Protein AF-A0A177CYS9-F1 (afdb_monomer)

Secondary structure (DSSP, 8-state):
--HHHHHHHHHHHHHHHHHHHHHHHHHHHH-------EEE-----------------TT----TT--TT---B-TTS-B-EEEEEEE---TT--SSTTT-HHHHHHHHHHHHHHT-TTT--SS-EEEEEE-SS----S--TT-TT---SSGGGHHHHHGGGGGG-TT-SEEEEE-TTEEESS--GGGGGSGGGS-EEPP--TT--PPTTPPPPPSEE----PPP---TTS-TTS---EEES-TT-TTSS-S-HHHHHHHHHHHHHHHHHHHHHHHHH-

Organism: NCBI:txid1460663

Solvent-accessible surface area (backbone atoms only — not comparable to full-atom values): 17491 Å² total; per-residue (Å²): 133,67,75,68,58,55,55,54,54,52,52,52,51,52,52,54,51,52,52,52,52,52,49,53,52,50,58,54,61,71,57,70,69,63,70,70,48,78,46,76,62,74,88,84,83,87,77,94,71,98,66,98,72,76,88,75,69,84,73,60,85,80,55,94,73,80,56,92,74,67,67,39,53,43,88,84,73,41,77,33,46,31,42,36,32,53,50,62,79,49,101,80,60,44,94,50,61,94,69,12,61,60,58,47,29,30,50,40,34,50,40,33,41,72,64,36,88,67,23,35,57,80,76,42,32,46,33,48,37,68,37,89,51,79,65,76,62,88,77,51,92,87,33,85,82,75,65,57,99,44,79,93,39,52,70,56,59,60,61,58,55,62,75,71,49,61,81,36,48,46,73,48,80,43,64,26,43,34,44,73,67,32,53,64,68,64,54,70,70,37,78,72,55,46,71,40,75,50,81,86,60,96,80,70,77,81,56,93,92,60,77,82,81,51,65,51,48,75,87,69,80,76,81,80,75,84,57,82,80,63,58,75,85,73,77,58,43,64,46,80,53,64,84,86,52,61,88,70,58,53,96,54,59,64,59,56,51,51,52,54,45,50,54,52,56,46,47,57,49,51,58,53,50,50,71,75,73,112

Mean predicted aligned error: 14.92 Å

Sequence (278 aa):
MIVFSERRRLTVAVFAFAATTLLFLALHQTHATEAIRVRIGIGQNRFGGTSHNRPTNDIYRTGSGFSNGSAPVLATGKERFAYVTFLSGTVDASDDLDEDYYFVATRILLWQLLHNPQTRTSGIDVVTAPSSTPVDFLHVENDEWIHAAQHRWDDVMTKLRAWEMTQYSRILMLDGDTMLRLPLDGVFDDKGAKPLATKKLSNLVTLPGEAPLPQTYLLASLSEVRDSTHDFAKGLVSIHGKWWTQPYLYENEEVKRWLRRQRWEMKGWYDTWDLRHA

Structure (mmCIF, N/CA/C/O backbone):
data_AF-A0A177CYS9-F1
#
_entry.id   AF-A0A177CYS9-F1
#
loop_
_atom_site.group_PDB
_atom_site.id
_atom_site.type_symbol
_atom_site.label_atom_id
_atom_site.label_alt_id
_atom_site.label_comp_id
_atom_site.label_asym_id
_atom_site.label_entity_id
_atom_site.label_seq_id
_atom_site.pdbx_PDB_ins_code
_atom_site.Cartn_x
_atom_site.Cartn_y
_atom_site.Cartn_z
_atom_site.occupancy
_atom_site.B_iso_or_equiv
_atom_site.auth_seq_id
_atom_site.auth_comp_id
_atom_site.auth_asym_id
_atom_site.auth_atom_id
_atom_site.pdbx_PDB_model_num
ATOM 1 N N . MET A 1 1 ? -10.421 -56.842 -39.508 1.00 51.09 1 MET A N 1
ATOM 2 C CA . MET A 1 1 ? -10.577 -56.615 -38.050 1.00 51.09 1 MET A CA 1
ATOM 3 C C . MET A 1 1 ? -9.775 -55.413 -37.509 1.00 51.09 1 MET A C 1
ATOM 5 O O . MET A 1 1 ? -9.819 -55.174 -36.313 1.00 51.09 1 MET A O 1
ATOM 9 N N . ILE A 1 2 ? -9.089 -54.621 -38.352 1.00 49.25 2 ILE A N 1
ATOM 10 C CA . ILE A 1 2 ? -8.192 -53.526 -37.909 1.00 49.25 2 ILE A CA 1
ATOM 11 C C . ILE A 1 2 ? -8.893 -52.146 -37.901 1.00 49.25 2 ILE A C 1
ATOM 13 O O . ILE A 1 2 ? -8.638 -51.325 -37.027 1.00 49.25 2 ILE A O 1
ATOM 17 N N . VAL A 1 3 ? -9.891 -51.929 -38.766 1.00 49.78 3 VAL A N 1
ATOM 18 C CA . VAL A 1 3 ? -10.591 -50.632 -38.928 1.00 49.78 3 VAL A CA 1
ATOM 19 C C . VAL A 1 3 ? -11.482 -50.247 -37.729 1.00 49.78 3 VAL A C 1
ATOM 21 O O . VAL A 1 3 ? -11.745 -49.072 -37.485 1.00 49.78 3 VAL A O 1
ATOM 24 N N . PHE A 1 4 ? -11.932 -51.221 -36.929 1.00 43.97 4 PHE A N 1
ATOM 25 C CA . PHE A 1 4 ? -12.798 -50.963 -35.766 1.00 43.97 4 PHE A CA 1
ATOM 26 C C . PHE A 1 4 ? -12.042 -50.415 -34.541 1.00 43.97 4 PHE A C 1
ATOM 28 O O . PHE A 1 4 ? -12.644 -49.744 -33.703 1.00 43.97 4 PHE A O 1
ATOM 35 N N . SER A 1 5 ? -10.735 -50.682 -34.438 1.00 48.28 5 SER A N 1
ATOM 36 C CA . SER A 1 5 ? -9.896 -50.254 -33.308 1.00 48.28 5 SER A CA 1
ATOM 37 C C . SER A 1 5 ? -9.574 -48.756 -33.369 1.00 48.28 5 SER A C 1
ATOM 39 O O . SER A 1 5 ? -9.649 -48.058 -32.356 1.00 48.28 5 SER A O 1
ATOM 41 N N . GLU A 1 6 ? -9.309 -48.227 -34.567 1.00 54.44 6 GLU A N 1
ATOM 42 C CA . GLU A 1 6 ? -8.950 -46.815 -34.749 1.00 54.44 6 GLU A CA 1
ATOM 43 C C . GLU A 1 6 ? -10.114 -45.862 -34.477 1.00 54.44 6 GLU A C 1
ATOM 45 O O . GLU A 1 6 ? -9.925 -44.833 -33.831 1.00 54.44 6 GLU A O 1
ATOM 50 N N . ARG A 1 7 ? -11.343 -46.234 -34.865 1.00 56.22 7 ARG A N 1
ATOM 51 C CA . ARG A 1 7 ? -12.528 -45.406 -34.592 1.00 56.22 7 ARG A CA 1
ATOM 52 C C . ARG A 1 7 ? -12.768 -45.224 -33.095 1.00 56.22 7 ARG A C 1
ATOM 54 O O . ARG A 1 7 ? -13.062 -44.117 -32.666 1.00 56.22 7 ARG A O 1
ATOM 61 N N . ARG A 1 8 ? -12.566 -46.272 -32.286 1.00 60.19 8 ARG A N 1
ATOM 62 C CA . ARG A 1 8 ? -12.715 -46.185 -30.821 1.00 60.19 8 ARG A CA 1
ATOM 63 C C . ARG A 1 8 ? -11.654 -45.285 -30.187 1.00 60.19 8 ARG A C 1
ATOM 65 O O . ARG A 1 8 ? -11.979 -44.529 -29.279 1.00 60.19 8 ARG A O 1
ATOM 72 N N . ARG A 1 9 ? -10.414 -45.319 -30.685 1.00 59.44 9 ARG A N 1
ATOM 73 C CA . ARG A 1 9 ? -9.332 -44.443 -30.204 1.00 59.44 9 ARG A CA 1
ATOM 74 C C . ARG A 1 9 ? -9.588 -42.977 -30.548 1.00 59.44 9 ARG A C 1
ATOM 76 O O . ARG A 1 9 ? -9.392 -42.120 -29.692 1.00 59.44 9 ARG A O 1
ATOM 83 N N . LEU A 1 10 ? -10.098 -42.703 -31.750 1.00 64.75 10 LEU A N 1
ATOM 84 C CA . LEU A 1 10 ? -10.456 -41.349 -32.169 1.00 64.75 10 LEU A CA 1
ATOM 85 C C . LEU A 1 10 ? -11.616 -40.787 -31.332 1.00 64.75 10 LEU A C 1
ATOM 87 O O . LEU A 1 10 ? -11.547 -39.657 -30.862 1.00 64.75 10 LEU A O 1
ATOM 91 N N . THR A 1 11 ? -12.655 -41.592 -31.082 1.00 69.38 11 THR A N 1
ATOM 92 C CA . THR A 1 11 ? -13.792 -41.182 -30.246 1.00 69.38 11 THR A CA 1
ATOM 93 C C . THR A 1 11 ? -13.350 -40.878 -28.814 1.00 69.38 11 THR A C 1
ATOM 95 O O . THR A 1 11 ? -13.701 -39.828 -28.285 1.00 69.38 11 THR A O 1
ATOM 98 N N . VAL A 1 12 ? -12.522 -41.732 -28.203 1.00 73.44 12 VAL A N 1
ATOM 99 C CA . VAL A 1 12 ? -12.000 -41.495 -26.845 1.00 73.44 12 VAL A CA 1
ATOM 100 C C . VAL A 1 12 ? -11.147 -40.223 -26.780 1.00 73.44 12 VAL A C 1
ATOM 102 O O . VAL A 1 12 ? -11.288 -39.455 -25.832 1.00 73.44 12 VAL A O 1
ATOM 105 N N . ALA A 1 13 ? -10.323 -39.948 -27.796 1.00 67.19 13 ALA A N 1
ATOM 106 C CA . ALA A 1 13 ? -9.508 -38.733 -27.849 1.00 67.19 13 ALA A CA 1
ATOM 107 C C . ALA A 1 13 ? -10.358 -37.452 -27.948 1.00 67.19 13 ALA A C 1
ATOM 109 O O . ALA A 1 13 ? -10.092 -36.482 -27.240 1.00 67.19 13 ALA A O 1
ATOM 110 N N . VAL A 1 14 ? -11.417 -37.460 -28.766 1.00 75.69 14 VAL A N 1
ATOM 111 C CA . VAL A 1 14 ? -12.337 -36.316 -28.901 1.00 75.69 14 VAL A CA 1
ATOM 112 C C . VAL A 1 14 ? -13.103 -36.065 -27.601 1.00 75.69 14 VAL A C 1
ATOM 114 O O . VAL A 1 14 ? -13.208 -34.919 -27.165 1.00 75.69 14 VAL A O 1
ATOM 117 N N . PHE A 1 15 ? -13.581 -37.120 -26.933 1.00 77.31 15 PHE A N 1
ATOM 118 C CA . PHE A 1 15 ? -14.249 -36.980 -25.637 1.00 77.31 15 PHE A CA 1
ATOM 119 C C . PHE A 1 15 ? -13.301 -36.483 -24.540 1.00 77.31 15 PHE A C 1
ATOM 121 O O . PHE A 1 15 ? -13.690 -35.621 -23.756 1.00 77.31 15 PHE A O 1
ATOM 128 N N . ALA A 1 16 ? -12.054 -36.962 -24.506 1.00 74.00 16 ALA A N 1
ATOM 129 C CA . ALA A 1 16 ? -11.057 -36.497 -23.544 1.00 74.00 16 ALA A CA 1
ATOM 130 C C . ALA A 1 16 ? -10.721 -35.008 -23.739 1.00 74.00 16 ALA A C 1
ATOM 132 O O . ALA A 1 16 ? -10.627 -34.270 -22.756 1.00 74.00 16 ALA A O 1
ATOM 133 N N . PHE A 1 17 ? -10.605 -34.555 -24.992 1.00 73.75 17 PHE A N 1
ATOM 134 C CA . PHE A 1 17 ? -10.356 -33.151 -25.328 1.00 73.75 17 PHE A CA 1
ATOM 135 C C . PHE A 1 17 ? -11.556 -32.252 -24.993 1.00 73.75 17 PHE A C 1
ATOM 137 O O . PHE A 1 17 ? -11.396 -31.186 -24.401 1.00 73.75 17 PHE A O 1
ATOM 144 N N . ALA A 1 18 ? -12.779 -32.697 -25.292 1.00 77.25 18 ALA A N 1
ATOM 145 C CA . ALA A 1 18 ? -13.988 -31.952 -24.946 1.00 77.25 18 ALA A CA 1
ATOM 146 C C . ALA A 1 18 ? -14.172 -31.844 -23.421 1.00 77.25 18 ALA A C 1
ATOM 148 O O . ALA A 1 18 ? -14.479 -30.767 -22.914 1.00 77.25 18 ALA A O 1
ATOM 149 N N . ALA A 1 19 ? -13.918 -32.928 -22.680 1.00 74.62 19 ALA A N 1
ATOM 150 C CA . ALA A 1 19 ? -14.023 -32.950 -21.223 1.00 74.62 19 ALA A CA 1
ATOM 151 C C . ALA A 1 19 ? -12.979 -32.051 -20.543 1.00 74.62 19 ALA A C 1
ATOM 153 O O . ALA A 1 19 ? -13.316 -31.326 -19.611 1.00 74.62 19 ALA A O 1
ATOM 154 N N . THR A 1 20 ? -11.731 -32.043 -21.025 1.00 70.06 20 THR A N 1
ATOM 155 C CA . THR A 1 20 ? -10.693 -31.131 -20.508 1.00 70.06 20 THR A CA 1
ATOM 156 C C . THR A 1 20 ? -11.010 -29.676 -20.828 1.00 70.06 20 THR A C 1
ATOM 158 O O . THR A 1 20 ? -10.893 -28.830 -19.946 1.00 70.06 20 THR A O 1
ATOM 161 N N . THR A 1 21 ? -11.491 -29.378 -22.036 1.00 69.69 21 THR A N 1
ATOM 162 C CA . THR A 1 21 ? -11.895 -28.012 -22.413 1.00 69.69 21 THR A CA 1
ATOM 163 C C . THR A 1 21 ? -13.065 -27.511 -21.560 1.00 69.69 21 THR A C 1
ATOM 165 O O . THR A 1 21 ? -13.030 -26.390 -21.055 1.00 69.69 21 THR A O 1
ATOM 168 N N . LEU A 1 22 ? -14.075 -28.356 -21.326 1.00 66.12 22 LEU A N 1
ATOM 169 C CA . LEU A 1 22 ? -15.214 -28.033 -20.460 1.00 66.12 22 LEU A CA 1
ATOM 170 C C . LEU A 1 22 ? -14.801 -27.873 -18.993 1.00 66.12 22 LEU A C 1
ATOM 172 O O . LEU A 1 22 ? -15.311 -26.980 -18.323 1.00 66.12 22 LEU A O 1
ATOM 176 N N . LEU A 1 23 ? -13.851 -28.675 -18.501 1.00 65.31 23 LEU A N 1
ATOM 177 C CA . LEU A 1 23 ? -13.299 -28.524 -17.154 1.00 65.31 23 LEU A CA 1
ATOM 178 C C . LEU A 1 23 ? -12.517 -27.209 -17.010 1.00 65.31 23 LEU A C 1
ATOM 180 O O . LEU A 1 23 ? -12.675 -26.517 -16.009 1.00 65.31 23 LEU A O 1
ATOM 184 N N . PHE A 1 24 ? -11.729 -26.821 -18.018 1.00 54.94 24 PHE A N 1
ATOM 185 C CA . PHE A 1 24 ? -11.028 -25.531 -18.040 1.00 54.94 24 PHE A CA 1
ATOM 186 C C . PHE A 1 24 ? -11.994 -24.339 -18.079 1.00 54.94 24 PHE A C 1
ATOM 188 O O . PHE A 1 24 ? -11.769 -23.360 -17.368 1.00 54.94 24 PHE A O 1
ATOM 195 N N . LEU A 1 25 ? -13.079 -24.432 -18.854 1.00 47.91 25 LEU A N 1
ATOM 196 C CA . LEU A 1 25 ? -14.136 -23.415 -18.907 1.00 47.91 25 LEU A CA 1
ATOM 197 C C . LEU A 1 25 ? -14.924 -23.331 -17.593 1.00 47.91 25 LEU A C 1
ATOM 199 O O . LEU A 1 25 ? -15.201 -22.229 -17.126 1.00 47.91 25 LEU A O 1
ATOM 203 N N . ALA A 1 26 ? -15.228 -24.469 -16.963 1.00 48.94 26 ALA A N 1
ATOM 204 C CA . ALA A 1 26 ? -15.896 -24.517 -15.665 1.00 48.94 26 ALA A CA 1
ATOM 205 C C . ALA A 1 26 ? -15.011 -23.939 -14.548 1.00 48.94 26 ALA A C 1
ATOM 207 O O . ALA A 1 26 ? -15.490 -23.146 -13.743 1.00 48.94 26 ALA A O 1
ATOM 208 N N . LEU A 1 27 ? -13.709 -24.255 -14.545 1.00 47.03 27 LEU A N 1
ATOM 209 C CA . LEU A 1 27 ? -12.738 -23.670 -13.613 1.00 47.03 27 LEU A CA 1
ATOM 210 C C . LEU A 1 27 ? -12.542 -22.162 -13.854 1.00 47.03 27 LEU A C 1
ATOM 212 O O . LEU A 1 27 ? -12.409 -21.405 -12.894 1.00 47.03 27 LEU A O 1
ATOM 216 N N . HIS A 1 28 ? -12.592 -21.700 -15.110 1.00 45.88 28 HIS A N 1
ATOM 217 C CA . HIS A 1 28 ? -12.604 -20.265 -15.424 1.00 45.88 28 HIS A CA 1
ATOM 218 C C . HIS A 1 28 ? -13.893 -19.573 -14.955 1.00 45.88 28 HIS A C 1
ATOM 220 O O . HIS A 1 28 ? -13.821 -18.457 -14.450 1.00 45.88 28 HIS A O 1
ATOM 226 N N . GLN A 1 29 ? -15.059 -20.220 -15.060 1.00 40.06 29 GLN A N 1
ATOM 227 C CA . GLN A 1 29 ? -16.332 -19.656 -14.591 1.00 40.06 29 GLN A CA 1
ATOM 228 C C . GLN A 1 29 ? -16.466 -19.628 -13.061 1.00 40.06 29 GLN A C 1
ATOM 230 O O . GLN A 1 29 ? -17.163 -18.762 -12.538 1.00 40.06 29 GLN A O 1
ATOM 235 N N . THR A 1 30 ? -15.787 -20.51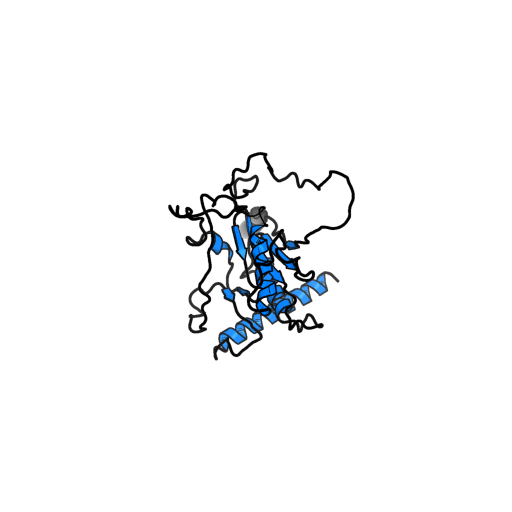5 -12.323 1.00 34.44 30 THR A N 1
ATOM 236 C CA . THR A 1 30 ? -15.792 -20.483 -10.847 1.00 34.44 30 THR A CA 1
ATOM 237 C C . THR A 1 30 ? -14.953 -19.354 -10.248 1.00 34.44 30 THR A C 1
ATOM 239 O O . THR A 1 30 ? -15.133 -19.020 -9.079 1.00 34.44 30 THR A O 1
ATOM 242 N N . HIS A 1 31 ? -14.108 -18.697 -11.044 1.00 35.91 31 HIS A N 1
ATOM 243 C CA . HIS A 1 31 ? -13.532 -17.402 -10.692 1.00 35.91 31 HIS A CA 1
ATOM 244 C C . HIS A 1 31 ? -14.426 -16.288 -11.237 1.00 35.91 31 HIS A C 1
ATOM 246 O O . HIS A 1 31 ? -14.029 -15.514 -12.105 1.00 35.91 31 HIS A O 1
ATOM 252 N N . ALA A 1 32 ? -15.647 -16.191 -10.706 1.00 31.94 32 ALA A N 1
ATOM 253 C CA . ALA A 1 32 ? -16.369 -14.928 -10.709 1.00 31.94 32 ALA A CA 1
ATOM 254 C C . ALA A 1 32 ? -15.516 -13.939 -9.904 1.00 31.94 32 ALA A C 1
ATOM 256 O O . ALA A 1 32 ? -15.574 -13.885 -8.678 1.00 31.94 32 ALA A O 1
ATOM 257 N N . THR A 1 33 ? -14.629 -13.246 -10.609 1.00 33.50 33 THR A N 1
ATOM 258 C CA . THR A 1 33 ? -13.777 -12.186 -10.093 1.00 33.50 33 THR A CA 1
ATOM 259 C C . THR A 1 33 ? -14.665 -11.174 -9.387 1.00 33.50 33 THR A C 1
ATOM 261 O O . THR A 1 33 ? -15.439 -10.472 -10.042 1.00 33.50 33 THR A O 1
ATOM 264 N N . GLU A 1 34 ? -14.556 -11.074 -8.061 1.00 35.59 34 GLU A N 1
ATOM 265 C CA . GLU A 1 34 ? -14.868 -9.813 -7.401 1.00 35.59 34 GLU A CA 1
ATOM 266 C C . GLU A 1 34 ? -13.946 -8.781 -8.056 1.00 35.59 34 GLU A C 1
ATOM 268 O O . GLU A 1 34 ? -12.726 -8.833 -7.911 1.00 35.59 34 GLU A O 1
ATOM 273 N N . ALA A 1 35 ? -14.524 -7.957 -8.932 1.00 31.91 35 ALA A N 1
ATOM 274 C CA . ALA A 1 35 ? -13.767 -7.026 -9.749 1.00 31.91 35 ALA A CA 1
ATOM 275 C C . ALA A 1 35 ? -12.943 -6.116 -8.833 1.00 31.91 35 ALA A C 1
ATOM 277 O O . ALA A 1 35 ? -13.508 -5.458 -7.959 1.00 31.91 35 ALA A O 1
ATOM 278 N N . ILE A 1 36 ? -11.626 -6.073 -9.053 1.00 38.09 36 ILE A N 1
ATOM 279 C CA . ILE A 1 36 ? -10.734 -5.119 -8.394 1.00 38.09 36 ILE A CA 1
ATOM 280 C C . ILE A 1 36 ? -11.236 -3.722 -8.762 1.00 38.09 36 ILE A C 1
ATOM 282 O O . ILE A 1 36 ? -11.237 -3.344 -9.937 1.00 38.09 36 ILE A O 1
ATOM 286 N N . ARG A 1 37 ? -11.722 -2.961 -7.777 1.00 49.44 37 ARG A N 1
ATOM 287 C CA . ARG A 1 37 ? -12.213 -1.603 -8.016 1.00 49.44 37 ARG A CA 1
ATOM 288 C C . ARG A 1 37 ? -11.078 -0.625 -7.774 1.00 49.44 37 ARG A C 1
ATOM 290 O O . ARG A 1 37 ? -10.728 -0.353 -6.630 1.00 49.44 37 ARG A O 1
ATOM 297 N N . VAL A 1 38 ? -10.560 -0.044 -8.851 1.00 41.41 38 VAL A N 1
ATOM 298 C CA . VAL A 1 38 ? -9.757 1.177 -8.749 1.00 41.41 38 VAL A CA 1
ATOM 299 C C . VAL A 1 38 ? -10.712 2.319 -8.421 1.00 41.41 38 VAL A C 1
ATOM 301 O O . VAL A 1 38 ? -11.632 2.611 -9.187 1.00 41.41 38 VAL A O 1
ATOM 304 N N . ARG A 1 39 ? -10.537 2.943 -7.255 1.00 49.78 39 ARG A N 1
ATOM 305 C CA . ARG A 1 39 ? -11.282 4.152 -6.882 1.00 49.78 39 ARG A CA 1
ATOM 306 C C . ARG A 1 39 ? -10.314 5.320 -6.803 1.00 49.78 39 ARG A C 1
ATOM 308 O O . ARG A 1 39 ? -9.382 5.293 -6.007 1.00 49.78 39 ARG A O 1
ATOM 315 N N . ILE A 1 40 ? -10.573 6.349 -7.602 1.00 42.19 40 ILE A N 1
ATOM 316 C CA . ILE A 1 40 ? -9.918 7.651 -7.474 1.00 42.19 40 ILE A CA 1
ATOM 317 C C . ILE A 1 40 ? -10.729 8.440 -6.444 1.00 42.19 40 ILE A C 1
ATOM 319 O O . ILE A 1 40 ? -11.909 8.723 -6.661 1.00 42.19 40 ILE A O 1
ATOM 323 N N . GLY A 1 41 ? -10.132 8.731 -5.290 1.00 36.88 41 GLY A N 1
ATOM 324 C CA . GLY A 1 41 ? -10.761 9.568 -4.272 1.00 36.88 41 GLY A CA 1
ATOM 325 C C . GLY A 1 41 ? -10.616 11.039 -4.644 1.00 36.88 41 GLY A C 1
ATOM 326 O O . GLY A 1 41 ? -9.547 11.601 -4.452 1.00 36.88 41 GLY A O 1
ATOM 327 N N . ILE A 1 42 ? -11.673 11.665 -5.167 1.00 33.31 42 ILE A N 1
ATOM 328 C CA . ILE A 1 42 ? -11.756 13.127 -5.296 1.00 33.31 42 ILE A CA 1
ATOM 329 C C . ILE A 1 42 ? -12.645 13.618 -4.154 1.00 33.31 42 ILE A C 1
ATOM 331 O O . ILE A 1 42 ? -13.841 13.318 -4.125 1.00 33.31 42 ILE A O 1
ATOM 335 N N . GLY A 1 43 ? -12.072 14.350 -3.200 1.00 29.48 43 GLY A N 1
ATOM 336 C CA . GLY A 1 43 ? -12.846 15.090 -2.208 1.00 29.48 43 GLY A CA 1
ATOM 337 C C . GLY A 1 43 ? -13.651 16.180 -2.912 1.00 29.48 43 GLY A C 1
ATOM 338 O O . GLY A 1 43 ? -13.116 17.226 -3.257 1.00 29.48 43 GLY A O 1
ATOM 339 N N . GLN A 1 44 ? -14.934 15.937 -3.181 1.00 28.58 44 GLN A N 1
ATOM 340 C CA . GLN A 1 44 ? -15.827 16.991 -3.651 1.00 28.58 44 GLN A CA 1
ATOM 341 C C . GLN A 1 44 ? -16.269 17.847 -2.468 1.00 28.58 44 GLN A C 1
ATOM 343 O O . GLN A 1 44 ? -16.983 17.357 -1.597 1.00 28.58 44 GLN A O 1
ATOM 348 N N . ASN A 1 45 ? -15.925 19.134 -2.496 1.00 28.78 45 ASN A N 1
ATOM 349 C CA . ASN A 1 45 ? -16.789 20.195 -1.990 1.00 28.78 45 ASN A CA 1
ATOM 350 C C . ASN A 1 45 ? -16.423 21.532 -2.635 1.00 28.78 45 ASN A C 1
ATOM 352 O O . ASN A 1 45 ? -15.365 22.082 -2.359 1.00 28.78 45 ASN A O 1
ATOM 356 N N . ARG A 1 46 ? -17.336 22.048 -3.468 1.00 30.64 46 ARG A N 1
ATOM 357 C CA . ARG A 1 46 ? -17.772 23.456 -3.539 1.00 30.64 46 ARG A CA 1
ATOM 358 C C . ARG A 1 46 ? -18.653 23.637 -4.772 1.00 30.64 46 ARG A C 1
ATOM 360 O O . ARG A 1 46 ? -18.141 23.917 -5.839 1.00 30.64 46 ARG A O 1
ATOM 367 N N . PHE A 1 47 ? -19.966 23.508 -4.599 1.00 26.98 47 PHE A N 1
ATOM 368 C CA . PHE A 1 47 ? -20.949 24.418 -5.194 1.00 26.98 47 PHE A CA 1
ATOM 369 C C . PHE A 1 47 ? -22.193 24.399 -4.307 1.00 26.98 47 PHE A C 1
ATOM 371 O O . PHE A 1 47 ? -22.763 23.345 -4.031 1.00 26.98 47 PHE A O 1
ATOM 378 N N . GLY A 1 48 ? -22.559 25.577 -3.798 1.00 32.28 48 GLY A N 1
ATOM 379 C CA . GLY A 1 48 ? -23.777 25.780 -3.030 1.00 32.28 48 GLY A CA 1
ATOM 380 C C . GLY A 1 48 ? -25.003 25.450 -3.875 1.00 32.28 48 GLY A C 1
ATOM 381 O O . GLY A 1 48 ? -25.140 25.922 -4.999 1.00 32.28 48 GLY A O 1
ATOM 382 N N . GLY A 1 49 ? -25.887 24.634 -3.315 1.00 24.80 49 GLY A N 1
ATOM 383 C CA . GLY A 1 49 ? -27.155 24.266 -3.922 1.00 24.80 49 GLY A CA 1
ATOM 384 C C . GLY A 1 49 ? -27.947 23.399 -2.959 1.00 24.80 49 GLY A C 1
ATOM 385 O O . GLY A 1 49 ? -27.653 22.222 -2.775 1.00 24.80 49 GLY A O 1
ATOM 386 N N . THR A 1 50 ? -28.940 23.991 -2.306 1.00 35.59 50 THR A N 1
ATOM 387 C CA . THR A 1 50 ? -29.957 23.283 -1.527 1.00 35.59 50 THR A CA 1
ATOM 388 C C . THR A 1 50 ? -30.689 22.275 -2.411 1.00 35.59 50 THR A C 1
ATOM 390 O O . THR A 1 50 ? -31.542 22.659 -3.203 1.00 35.59 50 THR A O 1
ATOM 393 N N . SER A 1 51 ? -30.363 20.991 -2.278 1.00 28.88 51 SER A N 1
ATOM 394 C CA . SER A 1 51 ? -31.219 19.872 -2.680 1.00 28.88 51 SER A CA 1
ATOM 395 C C . SER A 1 51 ? -30.645 18.574 -2.118 1.00 28.88 51 SER A C 1
ATOM 397 O O . SER A 1 51 ? -29.577 18.118 -2.522 1.00 28.88 51 SER A O 1
ATOM 399 N N . HIS A 1 52 ? -31.367 17.971 -1.176 1.00 35.53 52 HIS A N 1
ATOM 400 C CA . HIS A 1 52 ? -31.191 16.578 -0.786 1.00 35.53 52 HIS A CA 1
ATOM 401 C C . HIS A 1 52 ? -31.290 15.680 -2.022 1.00 35.53 52 HIS A C 1
ATOM 403 O O . HIS A 1 52 ? -32.374 15.528 -2.565 1.00 35.53 52 HIS A O 1
ATOM 409 N N . ASN A 1 53 ? -30.161 15.131 -2.471 1.00 31.50 53 ASN A N 1
ATOM 410 C CA . ASN A 1 53 ? -30.053 13.843 -3.162 1.00 31.50 53 ASN A CA 1
ATOM 411 C C . ASN A 1 53 ? -28.567 13.520 -3.355 1.00 31.50 53 ASN A C 1
ATOM 413 O O . ASN A 1 53 ? -27.970 13.760 -4.402 1.00 31.50 53 ASN A O 1
ATOM 417 N N . ARG A 1 54 ? -27.950 12.985 -2.296 1.00 31.41 54 ARG A N 1
ATOM 418 C CA . ARG A 1 54 ? -26.671 12.277 -2.404 1.00 31.41 54 ARG A CA 1
ATOM 419 C C . ARG A 1 54 ? -26.965 10.984 -3.178 1.00 31.41 54 ARG A C 1
ATOM 421 O O . ARG A 1 54 ? -27.927 10.319 -2.800 1.00 31.41 54 ARG A O 1
ATOM 428 N N . PRO A 1 55 ? -26.206 10.613 -4.225 1.00 29.22 55 PRO A N 1
ATOM 429 C CA . PRO A 1 55 ? -26.445 9.358 -4.921 1.00 29.22 55 PRO A CA 1
ATOM 430 C C . PRO A 1 55 ? -26.246 8.217 -3.924 1.00 29.22 55 PRO A C 1
ATOM 432 O O . PRO A 1 55 ? -25.129 7.949 -3.468 1.00 29.22 55 PRO A O 1
ATOM 435 N N . THR A 1 56 ? -27.353 7.601 -3.523 1.00 33.56 56 THR A N 1
ATOM 436 C CA . THR A 1 56 ? -27.373 6.445 -2.644 1.00 33.56 56 THR A CA 1
ATOM 437 C C . THR A 1 56 ? -26.834 5.272 -3.445 1.00 33.56 56 THR A C 1
ATOM 439 O O . THR A 1 56 ? -27.485 4.703 -4.314 1.00 33.56 56 THR A O 1
ATOM 442 N N . ASN A 1 57 ? -25.584 4.902 -3.185 1.00 36.91 57 ASN A N 1
ATOM 443 C CA . ASN A 1 57 ? -25.151 3.548 -3.487 1.00 36.91 57 ASN A CA 1
ATOM 444 C C . ASN A 1 57 ? -25.889 2.631 -2.498 1.00 36.91 57 ASN A C 1
ATOM 446 O O . ASN A 1 57 ? -25.356 2.320 -1.436 1.00 36.91 57 ASN A O 1
ATOM 450 N N . ASP A 1 58 ? -27.113 2.223 -2.838 1.00 34.88 58 ASP A N 1
ATOM 451 C CA . ASP A 1 58 ? -28.028 1.373 -2.049 1.00 34.88 58 ASP A CA 1
ATOM 452 C C . ASP A 1 58 ? -27.517 -0.071 -1.806 1.00 34.88 58 ASP A C 1
ATOM 454 O O . ASP A 1 58 ? -28.281 -1.000 -1.566 1.00 34.88 58 ASP A O 1
ATOM 458 N N . ILE A 1 59 ? -26.198 -0.282 -1.832 1.00 39.47 59 ILE A N 1
ATOM 459 C CA . ILE A 1 59 ? -25.530 -1.534 -1.441 1.00 39.47 59 ILE A CA 1
ATOM 460 C C . ILE A 1 59 ? -25.101 -1.481 0.039 1.00 39.47 59 ILE A C 1
ATOM 462 O O . ILE A 1 59 ? -24.763 -2.503 0.638 1.00 39.47 59 ILE A O 1
ATOM 466 N N . TYR A 1 60 ? -25.122 -0.301 0.666 1.00 40.97 60 TYR A N 1
ATOM 467 C CA . TYR A 1 60 ? -24.705 -0.135 2.052 1.00 40.97 60 TYR A CA 1
ATOM 468 C C . TYR A 1 60 ? -25.901 -0.182 2.990 1.00 40.97 60 TYR A C 1
ATOM 470 O O . TYR A 1 60 ? -26.786 0.669 2.954 1.00 40.97 60 TYR A O 1
ATOM 478 N N . ARG A 1 61 ? -25.865 -1.122 3.933 1.00 34.38 61 ARG A N 1
ATOM 479 C CA . ARG A 1 61 ? -26.622 -0.987 5.172 1.00 34.38 61 ARG A CA 1
ATOM 480 C C . ARG A 1 61 ? -25.939 0.105 6.000 1.00 34.38 61 ARG A C 1
ATOM 482 O O . ARG A 1 61 ? -25.263 -0.190 6.977 1.00 34.38 61 ARG A O 1
ATOM 489 N N . THR A 1 62 ? -26.122 1.375 5.638 1.00 39.06 62 THR A N 1
ATOM 490 C CA . THR A 1 62 ? -26.002 2.483 6.597 1.00 39.06 62 THR A CA 1
ATOM 491 C C . THR A 1 62 ? -27.213 2.407 7.522 1.00 39.06 62 THR A C 1
ATOM 493 O O . THR A 1 62 ? -28.085 3.271 7.525 1.00 39.06 62 THR A O 1
ATOM 496 N N . GLY A 1 63 ? -27.340 1.289 8.238 1.00 30.61 63 GLY A N 1
ATOM 497 C CA . GLY A 1 63 ? -28.330 1.160 9.282 1.00 30.61 63 GLY A CA 1
ATOM 498 C C . GLY A 1 63 ? -27.973 2.174 10.354 1.00 30.61 63 GLY A C 1
ATOM 499 O O . GLY A 1 63 ? -26.849 2.179 10.854 1.00 30.61 63 GLY A O 1
ATOM 500 N N . SER A 1 64 ? -28.930 3.028 10.693 1.00 31.16 64 SER A N 1
ATOM 501 C CA . SER A 1 64 ? -29.025 3.647 12.009 1.00 31.16 64 SER A CA 1
ATOM 502 C C . SER A 1 64 ? -28.696 2.586 13.072 1.00 31.16 64 SER A C 1
ATOM 504 O O . SER A 1 64 ? -29.522 1.711 13.335 1.00 31.16 64 SER A O 1
ATOM 506 N N . GLY A 1 65 ? -27.468 2.578 13.596 1.00 30.14 65 GLY A N 1
ATOM 507 C CA . GLY A 1 65 ? -27.027 1.499 14.487 1.00 30.14 65 GLY A CA 1
ATOM 508 C C . GLY A 1 65 ? -25.532 1.184 14.550 1.00 30.14 65 GLY A C 1
ATOM 509 O O . GLY A 1 65 ? -25.174 0.264 15.279 1.00 30.14 65 GLY A O 1
ATOM 510 N N . PHE A 1 66 ? -24.641 1.904 13.861 1.00 38.31 66 PHE A N 1
ATOM 511 C CA . PHE A 1 66 ? -23.209 1.770 14.152 1.00 38.31 66 PHE A CA 1
ATOM 512 C C . PHE A 1 66 ? -22.899 2.412 15.511 1.00 38.31 66 PHE A C 1
ATOM 514 O O . PHE A 1 66 ? -22.734 3.623 15.626 1.00 38.31 66 PHE A O 1
ATOM 521 N N . SER A 1 67 ? -22.846 1.592 16.561 1.00 37.28 67 SER A N 1
ATOM 522 C CA . SER A 1 67 ? -22.196 1.956 17.819 1.00 37.28 67 SER A CA 1
ATOM 523 C C . SER A 1 67 ? -20.694 2.113 17.577 1.00 37.28 67 SER A C 1
ATOM 525 O O . SER A 1 67 ? -20.108 1.277 16.881 1.00 37.28 67 SER A O 1
ATOM 527 N N . ASN A 1 68 ? -20.069 3.135 18.173 1.00 36.59 68 ASN A N 1
ATOM 528 C CA . ASN A 1 68 ? -18.612 3.316 18.191 1.00 36.59 68 ASN A CA 1
ATOM 529 C C . ASN A 1 68 ? -17.894 1.969 18.408 1.00 36.59 68 ASN A C 1
ATOM 531 O O . ASN A 1 68 ? -18.001 1.381 19.483 1.00 36.59 68 ASN A O 1
ATOM 535 N N . GLY A 1 69 ? -17.183 1.479 17.384 1.00 42.00 69 GLY A N 1
ATOM 536 C CA . GLY A 1 69 ? -16.354 0.268 17.465 1.00 42.00 69 GLY A CA 1
ATOM 537 C C . GLY A 1 69 ? -16.726 -0.908 16.551 1.00 42.00 69 GLY A C 1
ATOM 538 O O . GLY A 1 69 ? -16.000 -1.895 16.556 1.00 42.00 69 GLY A O 1
ATOM 539 N N . SER A 1 70 ? -17.799 -0.843 15.754 1.00 47.62 70 SER A N 1
ATOM 540 C CA . SER A 1 70 ? -18.083 -1.888 14.748 1.00 47.62 70 SER A CA 1
ATOM 541 C C . SER A 1 70 ? -17.444 -1.537 13.402 1.00 47.62 70 SER A C 1
ATOM 543 O O . SER A 1 70 ? -17.819 -0.536 12.795 1.00 47.62 70 SER A O 1
ATOM 545 N N . ALA A 1 71 ? -16.483 -2.342 12.937 1.00 55.38 71 ALA A N 1
ATOM 546 C CA . ALA A 1 71 ? -15.872 -2.162 11.619 1.00 55.38 71 ALA A CA 1
ATOM 547 C C . ALA A 1 71 ? -16.936 -2.284 10.508 1.00 55.38 71 ALA A C 1
ATOM 549 O O . ALA A 1 71 ? -17.846 -3.107 10.636 1.00 55.38 71 ALA A O 1
ATOM 550 N N . PRO A 1 72 ? -16.852 -1.503 9.417 1.00 57.81 72 PRO A N 1
ATOM 551 C CA . PRO A 1 72 ? -17.738 -1.667 8.269 1.00 57.81 72 PRO A CA 1
ATOM 552 C C . PRO A 1 72 ? -17.551 -3.076 7.705 1.00 57.81 72 PRO A C 1
ATOM 554 O O . PRO A 1 72 ? -16.430 -3.516 7.469 1.00 57.81 72 PRO A O 1
ATOM 557 N N . VAL A 1 73 ? -18.644 -3.795 7.491 1.00 57.81 73 VAL A N 1
ATOM 558 C CA . VAL A 1 73 ? -18.636 -5.139 6.911 1.00 57.81 73 VAL A CA 1
ATOM 559 C C . VAL A 1 73 ? -19.440 -5.078 5.616 1.00 57.81 73 VAL A C 1
ATOM 561 O O . VAL A 1 73 ? -20.449 -4.372 5.542 1.00 57.81 73 VAL A O 1
ATOM 564 N N . LEU A 1 74 ? -18.996 -5.783 4.575 1.00 57.47 74 LEU A N 1
ATOM 565 C CA . LEU A 1 74 ? -19.784 -5.969 3.359 1.00 57.47 74 LEU A CA 1
ATOM 566 C C . LEU A 1 74 ? -21.159 -6.551 3.716 1.00 57.47 74 LEU A C 1
ATOM 568 O O . LEU A 1 74 ? -21.315 -7.238 4.725 1.00 57.47 74 LEU A O 1
ATOM 572 N N . ALA A 1 75 ? -22.154 -6.357 2.847 1.00 55.41 75 ALA A N 1
ATOM 573 C CA . ALA A 1 75 ? -23.477 -6.970 3.018 1.00 55.41 75 ALA A CA 1
ATOM 574 C C . ALA A 1 75 ? -23.413 -8.508 3.185 1.00 55.41 75 ALA A C 1
ATOM 576 O O . ALA A 1 75 ? -24.315 -9.111 3.758 1.00 55.41 75 ALA A O 1
ATOM 577 N N . THR A 1 76 ? -22.321 -9.127 2.728 1.00 59.88 76 THR A N 1
ATOM 578 C CA . THR A 1 76 ? -22.002 -10.555 2.856 1.00 59.88 76 THR A CA 1
ATOM 579 C C . THR A 1 76 ? -21.474 -10.972 4.233 1.00 59.88 76 THR A C 1
ATOM 581 O O . THR A 1 76 ? -21.215 -12.153 4.443 1.00 59.88 76 THR A O 1
ATOM 584 N N . GLY A 1 77 ? -21.265 -10.040 5.166 1.00 68.94 77 GLY A N 1
ATOM 585 C CA . GLY A 1 77 ? -20.629 -10.330 6.452 1.00 68.94 77 GLY A CA 1
ATOM 586 C C . GLY A 1 77 ? -19.096 -10.421 6.390 1.00 68.94 77 GLY A C 1
ATOM 587 O O . GLY A 1 77 ? -18.469 -10.684 7.413 1.00 68.94 77 GLY A O 1
ATOM 588 N N . LYS A 1 78 ? -18.480 -10.181 5.222 1.00 78.19 78 LYS A N 1
ATOM 589 C CA . LYS A 1 78 ? -17.019 -10.160 5.052 1.00 78.19 78 LYS A CA 1
ATOM 590 C C . LYS A 1 78 ? -16.429 -8.772 5.282 1.00 78.19 78 LYS A C 1
ATOM 592 O O . LYS A 1 78 ? -17.035 -7.764 4.919 1.00 78.19 78 LYS A O 1
ATOM 597 N N . GLU A 1 79 ? -15.226 -8.727 5.843 1.00 86.38 79 GLU A N 1
ATOM 598 C CA . GLU A 1 79 ? -14.446 -7.492 5.900 1.00 86.38 79 GLU A CA 1
ATOM 599 C C . GLU A 1 79 ? -14.138 -6.969 4.492 1.00 86.38 79 GLU A C 1
ATOM 601 O O . GLU A 1 79 ? -14.054 -7.732 3.528 1.00 86.38 79 GLU A O 1
ATOM 606 N N . ARG A 1 80 ? -13.951 -5.653 4.388 1.00 87.69 80 ARG A N 1
ATOM 607 C CA . ARG A 1 80 ? -13.522 -4.984 3.164 1.00 87.69 80 ARG A CA 1
ATOM 608 C C . ARG A 1 80 ? -12.142 -4.381 3.378 1.00 87.69 80 ARG A C 1
ATOM 610 O O . ARG A 1 80 ? -11.980 -3.514 4.238 1.00 87.69 80 ARG A O 1
ATOM 617 N N . PHE A 1 81 ? -11.174 -4.811 2.580 1.00 92.19 81 PHE A N 1
ATOM 618 C CA . PHE A 1 81 ? -9.793 -4.345 2.669 1.00 92.19 81 PHE A CA 1
ATOM 619 C C . PHE A 1 81 ? -9.460 -3.360 1.558 1.00 92.19 81 PHE A C 1
ATOM 621 O O . PHE A 1 81 ? -10.046 -3.415 0.473 1.00 92.19 81 PHE A O 1
ATOM 628 N N . ALA A 1 82 ? -8.494 -2.485 1.830 1.00 93.31 82 ALA A N 1
ATOM 629 C CA . ALA A 1 82 ? -7.909 -1.637 0.807 1.00 93.31 82 ALA A CA 1
ATOM 630 C C . ALA A 1 82 ? -6.392 -1.514 0.939 1.00 93.31 82 ALA A C 1
ATOM 632 O O . ALA A 1 82 ? -5.856 -1.399 2.045 1.00 93.31 82 ALA A O 1
ATOM 633 N N . TYR A 1 83 ? -5.738 -1.451 -0.217 1.00 94.19 83 TYR A N 1
ATOM 634 C CA . TYR A 1 83 ? -4.431 -0.834 -0.375 1.00 94.19 83 TYR A CA 1
ATOM 635 C C . TYR A 1 83 ? -4.623 0.623 -0.747 1.00 94.19 83 TYR A C 1
ATOM 637 O O . TYR A 1 83 ? -5.317 0.937 -1.714 1.00 94.19 83 TYR A O 1
ATOM 645 N N . VAL A 1 84 ? -4.019 1.510 0.033 1.00 91.75 84 VAL A N 1
ATOM 646 C CA . VAL A 1 84 ? -4.070 2.949 -0.214 1.00 91.75 84 VAL A CA 1
ATOM 647 C C . VAL A 1 84 ? -2.661 3.429 -0.491 1.00 91.75 84 VAL A C 1
ATOM 649 O O . VAL A 1 84 ? -1.744 3.112 0.259 1.00 91.75 84 VAL A O 1
ATOM 652 N N . THR A 1 85 ? -2.494 4.185 -1.568 1.00 88.25 85 THR A N 1
ATOM 653 C CA . THR A 1 85 ? -1.247 4.882 -1.871 1.00 88.25 85 THR A CA 1
ATOM 654 C C . THR A 1 85 ? -1.540 6.325 -2.261 1.00 88.25 85 THR A C 1
ATOM 656 O O . THR A 1 85 ? -2.623 6.644 -2.766 1.00 88.25 85 THR A O 1
ATOM 659 N N . PHE A 1 86 ? -0.579 7.204 -2.004 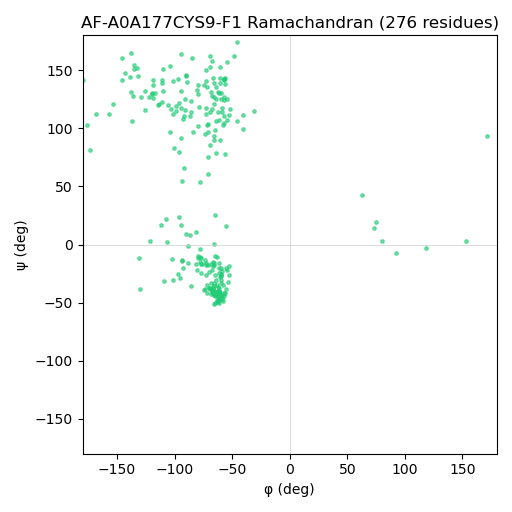1.00 81.94 86 PHE A N 1
ATOM 660 C CA . PHE A 1 86 ? -0.676 8.623 -2.314 1.00 81.94 86 PHE A CA 1
ATOM 661 C C . PHE A 1 86 ? 0.265 8.959 -3.453 1.00 81.94 86 PHE A C 1
ATOM 663 O O . PHE A 1 86 ? 1.444 8.615 -3.416 1.00 81.94 86 PHE A O 1
ATOM 670 N N . LEU A 1 87 ? -0.263 9.681 -4.434 1.00 77.00 87 LEU A N 1
ATOM 671 C CA . LEU A 1 87 ? 0.551 10.332 -5.442 1.00 77.00 87 LEU A CA 1
ATOM 672 C C . LEU A 1 87 ? 0.791 11.765 -4.971 1.00 77.00 87 LEU A C 1
ATOM 674 O O . LEU A 1 87 ? -0.052 12.627 -5.220 1.00 77.00 87 LEU A O 1
ATOM 678 N N . SER A 1 88 ? 1.886 11.987 -4.237 1.00 64.75 88 SER A N 1
ATOM 679 C CA . SER A 1 88 ? 2.307 13.327 -3.826 1.00 64.75 88 SER A CA 1
ATOM 680 C C . SER A 1 88 ? 3.147 13.989 -4.913 1.00 64.75 88 SER A C 1
ATOM 682 O O . SER A 1 88 ? 4.188 13.445 -5.280 1.00 64.75 88 SER A O 1
ATOM 684 N N . GLY A 1 89 ? 2.739 15.167 -5.383 1.00 57.22 89 GLY A N 1
ATOM 685 C CA . GLY A 1 89 ? 3.609 16.078 -6.122 1.00 57.22 89 GLY A CA 1
ATOM 686 C C . GLY A 1 89 ? 4.694 16.573 -5.177 1.00 57.22 89 GLY A C 1
ATOM 687 O O . GLY A 1 89 ? 4.492 17.531 -4.441 1.00 57.22 89 GLY A O 1
ATOM 688 N N . THR A 1 90 ? 5.809 15.853 -5.113 1.00 56.91 90 THR A N 1
ATOM 689 C CA . THR A 1 90 ? 6.919 16.237 -4.241 1.00 56.91 90 THR A CA 1
ATOM 690 C C . THR A 1 90 ? 7.593 17.504 -4.757 1.00 56.91 90 THR A C 1
ATOM 692 O O . THR A 1 90 ? 7.490 17.829 -5.936 1.00 56.91 90 THR A O 1
ATOM 695 N N . VAL A 1 91 ? 8.356 18.175 -3.894 1.00 52.09 91 VAL A N 1
ATOM 696 C CA . VAL A 1 91 ? 9.175 19.359 -4.230 1.00 52.09 91 VAL A CA 1
ATOM 697 C C . VAL A 1 91 ? 10.119 19.158 -5.431 1.00 52.09 91 VAL A C 1
ATOM 699 O O . VAL A 1 91 ? 10.537 20.143 -6.028 1.00 52.09 91 VAL A O 1
ATOM 702 N N . ASP A 1 92 ? 10.407 17.904 -5.799 1.00 58.91 92 ASP A N 1
ATOM 703 C CA . ASP A 1 92 ? 11.278 17.508 -6.914 1.00 58.91 92 ASP A CA 1
ATOM 704 C C . ASP A 1 92 ? 10.500 16.921 -8.118 1.00 58.91 92 ASP A C 1
ATOM 706 O O . ASP A 1 92 ? 11.053 16.132 -8.887 1.00 58.91 92 ASP A O 1
ATOM 710 N N . ALA A 1 93 ? 9.205 17.225 -8.261 1.00 66.69 93 ALA A N 1
ATOM 711 C CA . ALA A 1 93 ? 8.401 16.762 -9.394 1.00 66.69 93 ALA A CA 1
ATOM 712 C C . ALA A 1 93 ? 8.916 17.354 -10.721 1.00 66.69 93 ALA A C 1
ATOM 714 O O . ALA A 1 93 ? 9.212 18.547 -10.806 1.00 66.69 93 ALA A O 1
ATOM 715 N N . SER A 1 94 ? 9.020 16.512 -11.752 1.00 74.81 94 SER A N 1
ATOM 716 C CA . SER A 1 94 ? 9.368 16.941 -13.111 1.00 74.81 94 SER A CA 1
ATOM 717 C C . SER A 1 94 ? 8.102 17.286 -13.895 1.00 74.81 94 SER A C 1
ATOM 719 O O . SER A 1 94 ? 7.079 16.619 -13.740 1.00 74.81 94 SER A O 1
ATOM 721 N N . ASP A 1 95 ? 8.182 18.286 -14.777 1.00 77.62 95 ASP A N 1
ATOM 722 C CA . ASP A 1 95 ? 7.121 18.570 -15.755 1.00 77.62 95 ASP A CA 1
ATOM 723 C C . ASP A 1 95 ? 6.965 17.419 -16.768 1.00 77.62 95 ASP A C 1
ATOM 725 O O . ASP A 1 95 ? 5.884 17.208 -17.322 1.00 77.62 95 ASP A O 1
ATOM 729 N N . ASP A 1 96 ? 8.040 16.655 -16.997 1.00 83.81 96 ASP A N 1
ATOM 730 C CA . ASP A 1 96 ? 7.989 15.395 -17.731 1.00 83.81 96 ASP A CA 1
ATOM 731 C C . ASP A 1 96 ? 7.654 14.244 -16.773 1.00 83.81 96 ASP A C 1
ATOM 733 O O . ASP A 1 96 ? 8.469 13.827 -15.946 1.00 83.81 96 ASP A O 1
ATOM 737 N N . LEU A 1 97 ? 6.448 13.692 -16.918 1.00 82.31 97 LEU A N 1
ATOM 738 C CA . LEU A 1 97 ? 5.956 12.581 -16.106 1.00 82.31 97 LEU A CA 1
ATOM 739 C C . LEU A 1 97 ? 6.821 11.314 -16.213 1.00 82.31 97 LEU A C 1
ATOM 741 O O . LEU A 1 97 ? 6.824 10.512 -15.280 1.00 82.31 97 LEU A O 1
ATOM 745 N N . ASP A 1 98 ? 7.551 11.106 -17.313 1.00 83.00 98 ASP A N 1
ATOM 746 C CA . ASP A 1 98 ? 8.462 9.960 -17.448 1.00 83.00 98 ASP A CA 1
ATOM 747 C C . ASP A 1 98 ? 9.779 10.152 -16.671 1.00 83.00 98 ASP A C 1
ATOM 749 O O . ASP A 1 98 ? 10.495 9.173 -16.399 1.00 83.00 98 ASP A O 1
ATOM 753 N N . GLU A 1 99 ? 10.072 11.396 -16.283 1.00 84.56 99 GLU A N 1
ATOM 754 C CA . GLU A 1 99 ? 11.204 11.797 -15.445 1.00 84.56 99 GLU A CA 1
ATOM 755 C C . GLU A 1 99 ? 10.800 12.087 -13.988 1.00 84.56 99 GLU A C 1
ATOM 757 O O . GLU A 1 99 ? 11.666 12.139 -13.113 1.00 84.56 99 GLU A O 1
ATOM 762 N N . ASP A 1 100 ? 9.501 12.200 -13.685 1.00 86.00 100 ASP A N 1
ATOM 763 C CA . ASP A 1 100 ? 8.999 12.262 -12.310 1.00 86.00 100 ASP A CA 1
ATOM 764 C C . ASP A 1 100 ? 9.114 10.885 -11.642 1.00 86.00 100 ASP A C 1
ATOM 766 O O . ASP A 1 100 ? 8.320 9.959 -11.844 1.00 86.00 100 ASP A O 1
ATOM 770 N N . TYR A 1 101 ? 10.129 10.747 -10.793 1.00 86.12 101 TYR A N 1
ATOM 771 C CA . TYR A 1 101 ? 10.422 9.484 -10.138 1.00 86.12 101 TYR A CA 1
ATOM 772 C C . TYR A 1 101 ? 9.311 8.978 -9.213 1.00 86.12 101 TYR A C 1
ATOM 774 O O . TYR A 1 101 ? 9.095 7.764 -9.164 1.00 86.12 101 TYR A O 1
ATOM 782 N N . TYR A 1 102 ? 8.611 9.858 -8.491 1.00 84.19 102 TYR A N 1
ATOM 783 C CA . TYR A 1 102 ? 7.531 9.453 -7.585 1.00 84.19 102 TYR A CA 1
ATOM 784 C C . TYR A 1 102 ? 6.288 9.045 -8.366 1.00 84.19 102 TYR A C 1
ATOM 786 O O . TYR A 1 102 ? 5.640 8.050 -8.021 1.00 84.19 102 TYR A O 1
ATOM 794 N N . PHE A 1 103 ? 5.994 9.751 -9.455 1.00 86.88 103 PHE A N 1
ATOM 795 C CA . PHE A 1 103 ? 4.945 9.361 -10.385 1.00 86.88 103 PHE A CA 1
ATOM 796 C C . PHE A 1 103 ? 5.236 7.995 -11.014 1.00 86.88 103 PHE A C 1
ATOM 798 O O . PHE A 1 103 ? 4.400 7.088 -10.943 1.00 86.88 103 PHE A O 1
ATOM 805 N N . VAL A 1 104 ? 6.442 7.800 -11.554 1.00 89.62 104 VAL A N 1
A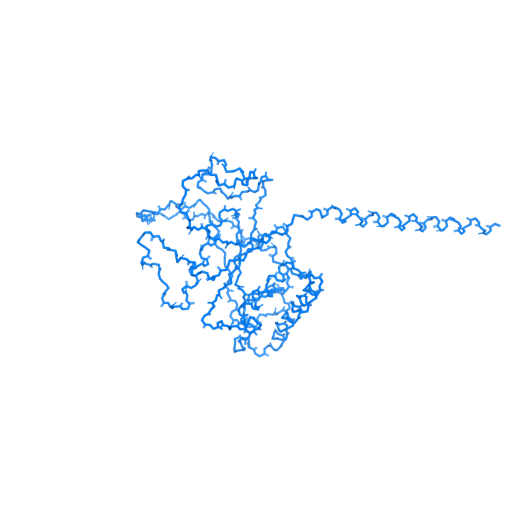TOM 806 C CA . VAL A 1 104 ? 6.868 6.520 -12.136 1.00 89.62 104 VAL A CA 1
ATOM 807 C C . VAL A 1 104 ? 6.829 5.402 -11.093 1.00 89.62 104 VAL A C 1
ATOM 809 O O . VAL A 1 104 ? 6.318 4.322 -11.380 1.00 89.62 104 VAL A O 1
ATOM 812 N N . ALA A 1 105 ? 7.318 5.639 -9.875 1.00 90.12 105 ALA A N 1
ATOM 813 C CA . ALA A 1 105 ? 7.291 4.643 -8.806 1.00 90.12 105 ALA A CA 1
ATOM 814 C C . ALA A 1 105 ? 5.861 4.229 -8.438 1.00 90.12 105 ALA A C 1
ATOM 816 O O . ALA A 1 105 ? 5.551 3.037 -8.423 1.00 90.12 105 ALA A O 1
ATOM 817 N N . THR A 1 106 ? 4.971 5.208 -8.260 1.00 90.69 106 THR A N 1
ATOM 818 C CA . THR A 1 106 ? 3.560 4.960 -7.944 1.00 90.69 106 THR A CA 1
ATOM 819 C C . THR A 1 106 ? 2.888 4.168 -9.064 1.00 90.69 106 THR A C 1
ATOM 821 O O . THR A 1 106 ? 2.143 3.225 -8.800 1.00 90.69 106 THR A O 1
ATOM 824 N N . ARG A 1 107 ? 3.188 4.481 -10.332 1.00 92.00 107 ARG A N 1
ATOM 825 C CA . ARG A 1 107 ? 2.702 3.703 -11.482 1.00 92.00 107 ARG A CA 1
ATOM 826 C C . ARG A 1 107 ? 3.204 2.265 -11.472 1.00 92.00 107 ARG A C 1
ATOM 828 O O . ARG A 1 107 ? 2.419 1.365 -11.767 1.00 92.00 107 ARG A O 1
ATOM 835 N N . ILE A 1 108 ? 4.467 2.033 -11.111 1.00 94.62 108 ILE A N 1
ATOM 836 C CA . ILE A 1 108 ? 5.004 0.675 -10.958 1.00 94.62 108 ILE A CA 1
ATOM 837 C C . ILE A 1 108 ? 4.233 -0.070 -9.863 1.00 94.62 108 ILE A C 1
ATOM 839 O O . ILE A 1 108 ? 3.771 -1.180 -10.123 1.00 94.62 108 ILE A O 1
ATOM 843 N N . LEU A 1 109 ? 4.024 0.535 -8.689 1.00 94.81 109 LEU A N 1
ATOM 844 C CA . LEU A 1 109 ? 3.263 -0.079 -7.595 1.00 94.81 109 LEU A CA 1
ATOM 845 C C . LEU A 1 109 ? 1.830 -0.432 -8.023 1.00 94.81 109 LEU A C 1
ATOM 847 O O . LEU A 1 109 ? 1.371 -1.553 -7.799 1.00 94.81 109 LEU A O 1
ATOM 851 N N . LEU A 1 110 ? 1.123 0.490 -8.682 1.00 94.81 110 LEU A N 1
ATOM 852 C CA . LEU A 1 110 ? -0.236 0.240 -9.171 1.00 94.81 110 LEU A CA 1
ATOM 853 C C . LEU A 1 110 ? -0.266 -0.876 -10.213 1.00 94.81 110 LEU A C 1
ATOM 855 O O . LEU A 1 110 ? -1.104 -1.773 -10.129 1.00 94.81 110 LEU A O 1
ATOM 859 N N . TRP A 1 111 ? 0.675 -0.878 -11.156 1.00 96.31 111 TRP A N 1
ATOM 860 C CA . TRP A 1 111 ? 0.816 -1.966 -12.119 1.00 96.31 111 TRP A CA 1
ATOM 861 C C . TRP A 1 111 ? 1.099 -3.309 -11.430 1.00 96.31 111 TRP A C 1
ATOM 863 O O . TRP A 1 111 ? 0.508 -4.326 -11.799 1.00 96.31 111 TRP A O 1
ATOM 873 N N . GLN A 1 112 ? 1.943 -3.331 -10.396 1.00 96.88 112 GLN A N 1
ATOM 874 C CA . GLN A 1 112 ? 2.227 -4.539 -9.623 1.00 96.88 112 GLN A CA 1
ATOM 875 C C . GLN A 1 112 ? 0.989 -5.057 -8.884 1.00 96.88 112 GLN A C 1
ATOM 877 O O . GLN A 1 112 ? 0.750 -6.264 -8.881 1.00 96.88 112 GLN A O 1
ATOM 882 N N . LEU A 1 113 ? 0.186 -4.168 -8.298 1.00 96.31 113 LEU A N 1
ATOM 883 C CA . LEU A 1 113 ? -1.040 -4.532 -7.587 1.00 96.31 113 LEU A CA 1
ATOM 884 C C . LEU A 1 113 ? -2.166 -4.979 -8.528 1.00 96.31 113 LEU A C 1
ATOM 886 O O . LEU A 1 113 ? -2.939 -5.865 -8.173 1.00 96.31 113 LEU A O 1
ATOM 890 N N . LEU A 1 114 ? -2.273 -4.388 -9.719 1.00 95.69 114 LEU A N 1
ATOM 891 C CA . LEU A 1 114 ? -3.429 -4.576 -10.603 1.00 95.69 114 LEU A CA 1
ATOM 892 C C . LEU A 1 114 ? -3.185 -5.558 -11.752 1.00 95.69 114 LEU A C 1
ATOM 894 O O . LEU A 1 114 ? -4.124 -6.204 -12.225 1.00 95.69 114 LEU A O 1
ATOM 898 N N . HIS A 1 115 ? -1.951 -5.656 -12.246 1.00 95.75 115 HIS A N 1
ATOM 899 C CA . HIS A 1 115 ? -1.687 -6.232 -13.566 1.00 95.75 115 HIS A CA 1
ATOM 900 C C . HIS A 1 115 ? -0.591 -7.292 -13.573 1.00 95.75 115 HIS A C 1
ATOM 902 O O . HIS A 1 115 ? -0.736 -8.285 -14.288 1.00 95.75 115 HIS A O 1
ATOM 908 N N . ASN A 1 116 ? 0.480 -7.127 -12.793 1.00 96.62 116 ASN A N 1
ATOM 909 C CA . ASN A 1 116 ? 1.574 -8.095 -12.781 1.00 96.62 116 ASN A CA 1
ATOM 910 C C . ASN A 1 116 ? 1.105 -9.439 -12.179 1.00 96.62 116 ASN A C 1
ATOM 912 O O . ASN A 1 116 ? 0.793 -9.496 -10.990 1.00 96.62 116 ASN A O 1
ATOM 916 N N . PRO A 1 117 ? 1.093 -10.553 -12.939 1.00 95.06 117 PRO A N 1
ATOM 917 C CA . PRO A 1 117 ? 0.606 -11.844 -12.448 1.00 95.06 117 PRO A CA 1
ATOM 918 C C . PRO A 1 117 ? 1.338 -12.376 -11.210 1.00 95.06 117 PRO A C 1
ATOM 920 O O . PRO A 1 117 ? 0.775 -13.200 -10.495 1.00 95.06 117 PRO A O 1
ATOM 923 N N . GLN A 1 118 ? 2.575 -11.932 -10.970 1.00 94.50 118 GLN A N 1
ATOM 924 C CA . GLN A 1 118 ? 3.388 -12.366 -9.833 1.00 94.50 118 GLN A CA 1
ATOM 925 C C . GLN A 1 118 ? 3.031 -11.657 -8.525 1.00 94.50 118 GLN A C 1
ATOM 927 O O . GLN A 1 118 ? 3.334 -12.183 -7.461 1.00 94.50 118 GLN A O 1
ATOM 932 N N . THR A 1 119 ? 2.414 -10.477 -8.591 1.00 95.62 119 THR A N 1
ATOM 933 C CA . THR A 1 119 ? 2.197 -9.606 -7.422 1.00 95.62 119 THR A CA 1
ATOM 934 C C . THR A 1 119 ? 0.768 -9.096 -7.295 1.00 95.62 119 THR A C 1
ATOM 936 O O . THR A 1 119 ? 0.428 -8.532 -6.257 1.00 95.62 119 THR A O 1
ATOM 939 N N . ARG A 1 120 ? -0.060 -9.274 -8.332 1.00 96.25 120 ARG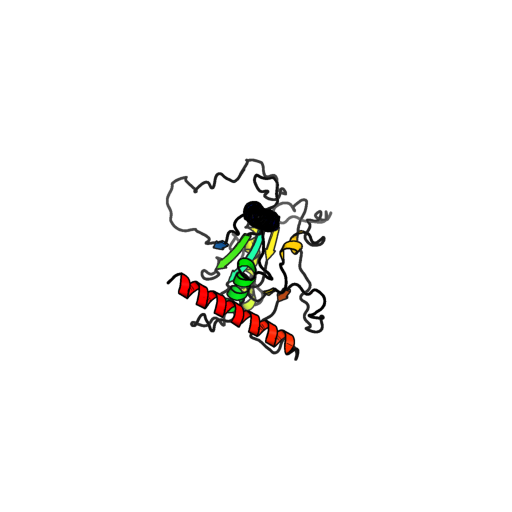 A N 1
ATOM 940 C CA . ARG A 1 120 ? -1.421 -8.740 -8.372 1.00 96.25 120 ARG A CA 1
ATOM 941 C C . ARG A 1 120 ? -2.245 -9.235 -7.192 1.00 96.25 120 ARG A C 1
ATOM 943 O O . ARG A 1 120 ? -2.168 -10.405 -6.817 1.00 96.25 120 ARG A O 1
ATOM 950 N N . THR A 1 121 ? -3.060 -8.334 -6.668 1.00 95.19 121 THR A N 1
ATOM 951 C CA . THR A 1 121 ? -3.972 -8.619 -5.567 1.00 95.19 121 THR A CA 1
ATOM 952 C C . THR A 1 121 ? -5.286 -9.221 -6.057 1.00 95.19 121 THR A C 1
ATOM 954 O O . THR A 1 121 ? -5.644 -9.094 -7.231 1.00 95.19 121 THR A O 1
ATOM 957 N N . SER A 1 122 ? -6.024 -9.876 -5.161 1.00 91.81 122 SER A N 1
ATOM 958 C CA . SER A 1 122 ? -7.371 -10.383 -5.410 1.00 91.81 122 SER A CA 1
ATOM 959 C C . SER A 1 122 ? -8.302 -10.079 -4.237 1.00 91.81 122 SER A C 1
ATOM 961 O O . SER A 1 122 ? -8.030 -10.444 -3.099 1.00 91.81 122 SER A O 1
ATOM 963 N N . GLY A 1 123 ? -9.461 -9.473 -4.516 1.00 88.44 123 GLY A N 1
ATOM 964 C CA . GLY A 1 123 ? -10.472 -9.182 -3.488 1.00 88.44 123 GLY A CA 1
ATOM 965 C C . GLY A 1 123 ? -10.109 -8.033 -2.537 1.00 88.44 123 GLY A C 1
ATOM 966 O O . GLY A 1 123 ? -10.753 -7.870 -1.503 1.00 88.44 123 GLY A O 1
ATOM 967 N N . ILE A 1 124 ? -9.094 -7.234 -2.880 1.00 92.19 124 ILE A N 1
ATOM 968 C CA . ILE A 1 124 ? -8.670 -6.042 -2.139 1.00 92.19 124 ILE A CA 1
ATOM 969 C C . ILE A 1 124 ? -8.801 -4.836 -3.069 1.00 92.19 124 ILE A C 1
ATOM 971 O O . ILE A 1 124 ? -8.345 -4.867 -4.215 1.00 92.19 124 ILE A O 1
ATOM 975 N N . ASP A 1 125 ? -9.444 -3.772 -2.586 1.00 91.88 125 ASP A N 1
ATOM 976 C CA . ASP A 1 125 ? -9.588 -2.540 -3.359 1.00 91.88 125 ASP A CA 1
ATOM 977 C C . ASP A 1 125 ? -8.248 -1.785 -3.395 1.00 91.88 125 ASP A C 1
ATOM 979 O O . ASP A 1 125 ? -7.578 -1.640 -2.374 1.00 91.88 125 ASP A O 1
ATOM 983 N N . VAL A 1 126 ? -7.867 -1.260 -4.562 1.00 91.56 126 VAL A N 1
ATOM 984 C CA . VAL A 1 126 ? -6.677 -0.407 -4.713 1.00 91.56 126 VAL A CA 1
ATOM 985 C C . VAL A 1 126 ? -7.137 1.034 -4.890 1.00 91.56 126 VAL A C 1
ATOM 987 O O . VAL A 1 126 ? -7.884 1.359 -5.817 1.00 91.56 126 VAL A O 1
ATOM 990 N N . VAL A 1 127 ? -6.712 1.903 -3.978 1.00 87.69 127 VAL A N 1
ATOM 991 C CA . VAL A 1 127 ? -7.100 3.313 -3.938 1.00 87.69 127 VAL A CA 1
ATOM 992 C C . VAL A 1 127 ? -5.861 4.178 -4.105 1.00 87.69 127 VAL A C 1
ATOM 994 O O . VAL A 1 127 ? -4.904 4.071 -3.339 1.00 87.69 127 VAL A O 1
ATOM 997 N N . THR A 1 128 ? -5.915 5.076 -5.082 1.00 83.31 128 THR A N 1
ATOM 998 C CA . THR A 1 128 ? -4.901 6.111 -5.282 1.00 83.31 128 THR A CA 1
ATOM 999 C C . THR A 1 128 ? -5.524 7.456 -4.957 1.00 83.31 128 THR A C 1
ATOM 1001 O O . THR A 1 128 ? -6.539 7.836 -5.548 1.00 83.31 128 THR A O 1
ATOM 1004 N N . ALA A 1 129 ? -4.926 8.169 -4.009 1.00 70.94 129 ALA A N 1
ATOM 1005 C CA . ALA A 1 129 ? -5.319 9.528 -3.669 1.00 70.94 129 ALA A CA 1
ATOM 1006 C C . ALA A 1 129 ? -4.366 10.518 -4.368 1.00 70.94 129 ALA A C 1
ATOM 1008 O O . ALA A 1 129 ? -3.165 10.499 -4.077 1.00 70.94 129 ALA A O 1
ATOM 1009 N N . PRO A 1 130 ? -4.854 11.347 -5.310 1.00 62.91 130 PRO A N 1
ATOM 1010 C CA . PRO A 1 130 ? -4.044 12.400 -5.913 1.00 62.91 130 PRO A CA 1
ATOM 1011 C C . PRO A 1 130 ? -3.805 13.530 -4.903 1.00 62.91 130 PRO A C 1
ATOM 1013 O O . PRO A 1 130 ? -4.746 13.978 -4.250 1.00 62.91 130 PRO A O 1
ATOM 1016 N N . SER A 1 131 ? -2.572 14.032 -4.803 1.00 55.38 131 SER A N 1
ATOM 1017 C CA . SER A 1 131 ? -2.245 15.233 -4.014 1.00 55.38 131 SER A CA 1
ATOM 1018 C C . SER A 1 131 ? -2.340 16.538 -4.818 1.00 55.38 131 SER A C 1
ATOM 1020 O O . SER A 1 131 ? -1.822 17.565 -4.387 1.00 55.38 131 SER A O 1
ATOM 1022 N N . SER A 1 132 ? -2.875 16.500 -6.044 1.00 45.09 132 SER A N 1
ATOM 1023 C CA . SER A 1 132 ? -2.821 17.631 -6.986 1.00 45.09 132 SER A CA 1
ATOM 1024 C C . SER A 1 132 ? -3.668 18.827 -6.553 1.00 45.09 132 SER A C 1
ATOM 1026 O O . SER A 1 132 ? -3.493 19.937 -7.042 1.00 45.09 132 SER A O 1
ATOM 1028 N N . THR A 1 133 ? -4.592 18.614 -5.628 1.00 39.81 133 THR A N 1
ATOM 1029 C CA . THR A 1 133 ? -4.981 19.662 -4.694 1.00 39.81 133 THR A CA 1
ATOM 1030 C C . THR A 1 133 ? -4.128 19.429 -3.461 1.00 39.81 133 THR A C 1
ATOM 1032 O O . THR A 1 133 ? -4.138 18.272 -3.024 1.00 39.81 133 THR A O 1
ATOM 1035 N N . PRO A 1 134 ? -3.468 20.450 -2.871 1.00 40.44 134 PRO A N 1
ATOM 1036 C CA . PRO A 1 134 ? -3.137 20.376 -1.456 1.00 40.44 134 PRO A CA 1
ATOM 1037 C C . PRO A 1 134 ? -4.433 19.898 -0.833 1.00 40.44 134 PRO A C 1
ATOM 1039 O O . PRO A 1 134 ? -5.456 20.579 -0.940 1.00 40.44 134 PRO A O 1
ATOM 1042 N N . VAL A 1 135 ? -4.460 18.634 -0.415 1.00 42.59 135 VAL A N 1
ATOM 1043 C CA . VAL A 1 135 ? -5.599 18.114 0.311 1.00 42.59 135 VAL A CA 1
ATOM 1044 C C . VAL A 1 135 ? -5.610 19.085 1.452 1.00 42.59 135 VAL A C 1
ATOM 1046 O O . VAL A 1 135 ? -4.599 19.096 2.157 1.00 42.59 135 VAL A O 1
ATOM 1049 N N . ASP A 1 136 ? -6.625 19.972 1.501 1.00 42.00 136 ASP A N 1
ATOM 1050 C CA . ASP A 1 136 ? -6.823 20.924 2.593 1.00 42.00 136 ASP A CA 1
ATOM 1051 C C . ASP A 1 136 ? -6.274 20.181 3.791 1.00 42.00 136 ASP A C 1
ATOM 1053 O O . ASP A 1 136 ? -6.746 19.048 4.051 1.00 42.00 136 ASP A O 1
ATOM 1057 N N . PHE A 1 137 ? -5.182 20.695 4.387 1.00 47.16 137 PHE A N 1
ATOM 1058 C CA . PHE A 1 137 ? -4.546 20.010 5.509 1.00 47.16 137 PHE A CA 1
ATOM 1059 C C . PHE A 1 137 ? -5.663 19.645 6.484 1.00 47.16 137 PHE A C 1
ATOM 1061 O O . PHE A 1 137 ? -6.781 20.138 6.351 1.00 47.16 137 PHE A O 1
ATOM 1068 N N . LEU A 1 138 ? -5.445 18.718 7.411 1.00 51.03 138 LEU A N 1
ATOM 1069 C CA . LEU A 1 138 ? -6.436 18.407 8.448 1.00 51.03 138 LEU A CA 1
ATOM 1070 C C . LEU A 1 138 ? -6.807 19.676 9.249 1.00 51.03 138 LEU A C 1
ATOM 1072 O O . LEU A 1 138 ? -6.356 19.870 10.365 1.00 51.03 138 LEU A O 1
ATOM 1076 N N . HIS A 1 139 ? -7.648 20.513 8.646 1.00 52.81 139 HIS A N 1
ATOM 1077 C CA . HIS A 1 139 ? -8.026 21.856 8.999 1.00 52.81 139 HIS A CA 1
ATOM 1078 C C . HIS A 1 139 ? -9.358 21.681 9.671 1.00 52.81 139 HIS A C 1
ATOM 1080 O O . HIS A 1 139 ? -10.429 21.694 9.059 1.00 52.81 139 HIS A O 1
ATOM 1086 N N . VAL A 1 140 ? -9.244 21.351 10.946 1.00 53.88 140 VAL A N 1
ATOM 1087 C CA . VAL A 1 140 ? -10.344 21.403 11.890 1.00 53.88 140 VAL A CA 1
ATOM 1088 C C . VAL A 1 140 ? -10.292 22.747 12.607 1.00 53.88 140 VAL A C 1
ATOM 1090 O O . VAL A 1 140 ? -9.300 23.465 12.552 1.00 53.88 140 VAL A O 1
ATOM 1093 N N . GLU A 1 141 ? -11.379 23.126 13.264 1.00 54.88 141 GLU A N 1
ATOM 1094 C CA . GLU A 1 141 ? -11.377 24.330 14.090 1.00 54.88 141 GLU A CA 1
ATOM 1095 C C . GLU A 1 141 ? -10.271 24.224 15.162 1.00 54.88 141 GLU A C 1
ATOM 1097 O O . GLU A 1 141 ? -10.223 23.239 15.900 1.00 54.88 141 GLU A O 1
ATOM 1102 N N . ASN A 1 142 ? -9.391 25.231 15.249 1.00 63.59 142 ASN A N 1
ATOM 1103 C CA . ASN A 1 142 ? -8.216 25.265 16.136 1.00 63.59 142 ASN A CA 1
ATOM 1104 C C . ASN A 1 142 ? -7.159 24.176 15.855 1.00 63.59 142 ASN A C 1
ATOM 1106 O O . ASN A 1 142 ? -6.619 23.582 16.786 1.00 63.59 142 ASN A O 1
ATOM 1110 N N . ASP A 1 143 ? -6.841 23.905 14.593 1.00 64.44 143 ASP A N 1
ATOM 1111 C CA . ASP A 1 143 ? -5.826 22.934 14.166 1.00 64.44 143 ASP A CA 1
ATOM 1112 C C . ASP A 1 143 ? -4.397 23.495 14.081 1.00 64.44 143 ASP A C 1
ATOM 1114 O O . ASP A 1 143 ? -3.500 22.786 13.638 1.00 64.44 143 ASP A O 1
ATOM 1118 N N . GLU A 1 144 ? -4.144 24.727 14.539 1.00 72.12 144 GLU A N 1
ATOM 1119 C CA . GLU A 1 144 ? -2.811 25.363 14.500 1.00 72.12 144 GLU A CA 1
ATOM 1120 C C . GLU A 1 144 ? -1.714 24.525 15.184 1.00 72.12 144 GLU A C 1
ATOM 1122 O O . GLU A 1 144 ? -0.526 24.689 14.910 1.00 72.12 144 GLU A O 1
ATOM 1127 N N . TRP A 1 145 ? -2.095 23.594 16.062 1.00 71.62 145 TRP A N 1
ATOM 1128 C CA . TRP A 1 145 ? -1.190 22.641 16.703 1.00 71.62 145 TRP A CA 1
ATOM 1129 C C . TRP A 1 145 ? -0.744 21.485 15.786 1.00 71.62 145 TRP A C 1
ATOM 1131 O O . TRP A 1 145 ? 0.245 20.821 16.097 1.00 71.62 145 TRP A O 1
ATOM 1141 N N . ILE A 1 146 ? -1.438 21.236 14.670 1.00 69.44 146 ILE A N 1
ATOM 1142 C CA . ILE A 1 146 ? -1.143 20.181 13.692 1.00 69.44 146 ILE A CA 1
ATOM 1143 C C . ILE A 1 146 ? -0.319 20.770 12.549 1.00 69.44 146 ILE A C 1
ATOM 1145 O O . ILE A 1 146 ? -0.807 21.043 11.457 1.00 69.44 146 ILE A O 1
ATOM 1149 N N . HIS A 1 147 ? 0.974 20.932 12.786 1.00 67.62 147 HIS A N 1
ATOM 1150 C CA . HIS A 1 147 ? 1.927 21.280 11.740 1.00 67.62 147 HIS A CA 1
ATOM 1151 C C . HIS A 1 147 ? 3.135 20.362 11.832 1.00 67.62 147 HIS A C 1
ATOM 1153 O O . HIS A 1 147 ? 3.554 19.939 12.915 1.00 67.62 147 HIS A O 1
ATOM 1159 N N . ALA A 1 148 ? 3.700 20.015 10.683 1.00 67.75 148 ALA A N 1
ATOM 1160 C CA . ALA A 1 148 ? 4.906 19.227 10.692 1.00 67.75 148 ALA A CA 1
ATOM 1161 C C . ALA A 1 148 ? 6.089 20.089 11.151 1.00 67.75 148 ALA A C 1
ATOM 1163 O O . ALA A 1 148 ? 6.232 21.247 10.770 1.00 67.75 148 ALA A O 1
ATOM 1164 N N . ALA A 1 149 ? 6.989 19.509 11.947 1.00 72.06 149 ALA A N 1
ATOM 1165 C CA . ALA A 1 149 ? 8.205 20.209 12.368 1.00 72.06 149 ALA A CA 1
ATOM 1166 C C . ALA A 1 149 ? 9.165 20.504 11.194 1.00 72.06 149 ALA A C 1
ATOM 1168 O O . ALA A 1 149 ? 10.109 21.277 11.342 1.00 72.06 149 ALA A O 1
ATOM 1169 N N . GLN A 1 150 ? 8.976 19.843 10.048 1.00 68.69 150 GLN A N 1
ATOM 1170 C CA . GLN A 1 150 ? 9.787 20.000 8.844 1.00 68.69 150 GLN A CA 1
ATOM 1171 C C . GLN A 1 150 ? 8.860 20.022 7.630 1.00 68.69 150 GLN A C 1
ATOM 1173 O O . GLN A 1 150 ? 8.082 19.089 7.472 1.00 68.69 150 GLN A O 1
ATOM 1178 N N . HIS A 1 151 ? 9.023 20.998 6.732 1.00 67.31 151 HIS A N 1
ATOM 1179 C CA . HIS A 1 151 ? 8.177 21.148 5.536 1.00 67.31 151 HIS A CA 1
ATOM 1180 C C . HIS A 1 151 ? 8.077 19.889 4.666 1.00 67.31 151 HIS A C 1
ATOM 1182 O O . HIS A 1 151 ? 7.043 19.584 4.089 1.00 67.31 151 HIS A O 1
ATOM 1188 N N . ARG A 1 152 ? 9.138 19.075 4.620 1.00 62.69 152 ARG A N 1
ATOM 1189 C CA . ARG A 1 152 ? 9.123 17.788 3.900 1.00 62.69 152 ARG A CA 1
ATOM 1190 C C . ARG A 1 152 ? 8.121 16.760 4.450 1.00 62.69 152 ARG A C 1
ATOM 1192 O O . ARG A 1 152 ? 7.969 15.691 3.870 1.00 62.69 152 ARG A O 1
ATOM 1199 N N . TRP A 1 153 ? 7.537 17.015 5.615 1.00 68.31 153 TRP A N 1
ATOM 1200 C CA . TRP A 1 153 ? 6.535 16.170 6.259 1.00 68.31 153 TRP A CA 1
ATOM 1201 C C . TRP A 1 153 ? 5.130 16.770 6.174 1.00 68.31 153 TRP A C 1
ATOM 1203 O O . TRP A 1 153 ? 4.194 16.154 6.679 1.00 68.31 153 TRP A O 1
ATOM 1213 N N . ASP A 1 154 ? 4.968 17.919 5.519 1.00 67.81 154 ASP A N 1
ATOM 1214 C CA . ASP A 1 154 ? 3.670 18.567 5.333 1.00 67.81 154 ASP A CA 1
ATOM 1215 C C . ASP A 1 154 ? 2.698 17.597 4.629 1.00 67.81 154 ASP A C 1
ATOM 1217 O O . ASP A 1 154 ? 1.599 17.337 5.122 1.00 67.81 154 ASP A O 1
ATOM 1221 N N . ASP A 1 155 ? 3.166 16.902 3.588 1.00 67.88 155 ASP A N 1
ATOM 1222 C CA . ASP A 1 155 ? 2.381 15.893 2.861 1.00 67.88 155 ASP A CA 1
ATOM 1223 C C . ASP A 1 155 ? 2.164 14.582 3.639 1.00 67.88 155 ASP A C 1
ATOM 1225 O O . ASP A 1 155 ? 1.269 13.796 3.317 1.00 67.88 155 ASP A O 1
ATOM 1229 N N . VAL A 1 156 ? 2.955 14.313 4.687 1.00 70.50 156 VAL A N 1
ATOM 1230 C CA . VAL A 1 156 ? 2.795 13.098 5.507 1.00 70.50 156 VAL A CA 1
ATOM 1231 C C . VAL A 1 156 ? 1.491 13.160 6.295 1.00 70.50 156 VAL A C 1
ATOM 1233 O O . VAL A 1 156 ? 0.843 12.128 6.474 1.00 70.50 156 VAL A O 1
ATOM 1236 N N . MET A 1 157 ? 1.057 14.354 6.706 1.00 70.94 157 MET A N 1
ATOM 1237 C CA . MET A 1 157 ? -0.206 14.522 7.429 1.00 70.94 157 MET A CA 1
ATOM 1238 C C . MET A 1 157 ? -1.412 14.141 6.568 1.00 70.94 157 MET A C 1
ATOM 1240 O O . MET A 1 157 ? -2.380 13.578 7.079 1.00 70.94 157 MET A O 1
ATOM 1244 N N . THR A 1 158 ? -1.326 14.317 5.248 1.00 73.25 158 THR A N 1
ATOM 1245 C CA . THR A 1 158 ? -2.355 13.857 4.305 1.00 73.25 158 THR A CA 1
ATOM 1246 C C . THR A 1 158 ? -2.559 12.342 4.368 1.00 73.25 158 THR A C 1
ATOM 1248 O O . THR A 1 158 ? -3.689 11.873 4.217 1.00 73.25 158 THR A O 1
ATOM 1251 N N . LYS A 1 159 ? -1.519 11.557 4.701 1.00 78.88 159 LYS A N 1
ATOM 1252 C CA . LYS A 1 159 ? -1.654 10.100 4.880 1.00 78.88 159 LYS A CA 1
ATOM 1253 C C . LYS A 1 159 ? -2.637 9.738 5.997 1.00 78.88 159 LYS A C 1
ATOM 1255 O O . LYS A 1 159 ? -3.292 8.698 5.916 1.00 78.88 159 LYS A O 1
ATOM 1260 N N . LEU A 1 160 ? -2.804 10.606 7.002 1.00 78.69 160 LEU A N 1
ATOM 1261 C CA . LEU A 1 160 ? -3.742 10.389 8.106 1.00 78.69 160 LEU A CA 1
ATOM 1262 C C . LEU A 1 160 ? -5.215 10.423 7.653 1.00 78.69 160 LEU A C 1
ATOM 1264 O O . LEU A 1 160 ? -6.074 9.845 8.316 1.00 78.69 160 LEU A O 1
ATOM 1268 N N . ARG A 1 161 ? -5.530 10.997 6.483 1.00 77.56 161 ARG A N 1
ATOM 1269 C CA . ARG A 1 161 ? -6.892 10.955 5.912 1.00 77.56 161 ARG A CA 1
ATOM 1270 C C . ARG A 1 161 ? -7.371 9.529 5.622 1.00 77.56 161 ARG A C 1
ATOM 1272 O O . ARG A 1 161 ? -8.568 9.298 5.490 1.00 77.56 161 ARG A O 1
ATOM 1279 N N . ALA A 1 162 ? -6.475 8.542 5.593 1.00 81.62 162 ALA A N 1
ATOM 1280 C CA . ALA A 1 162 ? -6.865 7.140 5.502 1.00 81.62 162 ALA A CA 1
ATOM 1281 C C . ALA A 1 162 ? -7.758 6.674 6.662 1.00 81.62 162 ALA A C 1
ATOM 1283 O O . ALA A 1 162 ? -8.583 5.787 6.462 1.00 81.62 162 ALA A O 1
ATOM 1284 N N . TRP A 1 163 ? -7.673 7.295 7.844 1.00 80.50 163 TRP A N 1
ATOM 1285 C CA . TRP A 1 163 ? -8.598 7.006 8.946 1.00 80.50 163 TRP A CA 1
ATOM 1286 C C . TRP A 1 163 ? -10.040 7.452 8.662 1.00 80.50 163 TRP A C 1
ATOM 1288 O O . TRP A 1 163 ? -10.974 6.897 9.237 1.00 80.50 163 TRP A O 1
ATOM 1298 N N . GLU A 1 164 ? -10.251 8.394 7.741 1.00 79.62 164 GLU A N 1
ATOM 1299 C CA . GLU A 1 164 ? -11.588 8.841 7.329 1.00 79.62 164 GLU A CA 1
ATOM 1300 C C . GLU A 1 164 ? -12.245 7.880 6.327 1.00 79.62 164 GLU A C 1
ATOM 1302 O O . GLU A 1 164 ? -13.449 7.961 6.071 1.00 79.62 164 GLU A O 1
ATOM 1307 N N . MET A 1 165 ? -11.484 6.925 5.780 1.00 79.31 165 MET A N 1
ATOM 1308 C CA . MET A 1 165 ? -11.941 5.938 4.800 1.00 79.31 165 MET A CA 1
ATOM 1309 C C . MET A 1 165 ? -12.747 4.799 5.455 1.00 79.31 165 MET A C 1
ATOM 1311 O O . MET A 1 165 ? -12.501 3.611 5.245 1.00 79.31 165 MET A O 1
ATOM 1315 N N . THR A 1 166 ? -13.774 5.189 6.209 1.00 81.31 166 THR A N 1
ATOM 1316 C CA . THR A 1 166 ? -14.658 4.361 7.047 1.00 81.31 166 THR A CA 1
ATOM 1317 C C . THR A 1 166 ? -15.537 3.372 6.277 1.00 81.31 166 THR A C 1
ATOM 1319 O O . THR A 1 166 ? -16.294 2.624 6.887 1.00 81.31 166 THR A O 1
ATOM 1322 N N . GLN A 1 167 ? -15.443 3.318 4.945 1.00 80.31 167 GLN A N 1
ATOM 1323 C CA . GLN A 1 167 ? -16.019 2.232 4.142 1.00 80.31 167 GLN A CA 1
ATOM 1324 C C . GLN A 1 167 ? -15.168 0.947 4.125 1.00 80.31 167 GLN A C 1
ATOM 1326 O O . GLN A 1 167 ? -15.631 -0.060 3.585 1.00 80.31 167 GLN A O 1
ATOM 1331 N N . TYR A 1 168 ? -13.937 0.983 4.648 1.00 87.06 168 TYR A N 1
ATOM 1332 C CA . TYR A 1 168 ? -13.023 -0.162 4.727 1.00 87.06 168 TYR A CA 1
ATOM 1333 C C . TYR A 1 168 ? -12.839 -0.613 6.175 1.00 87.06 168 TYR A C 1
ATOM 1335 O O . TYR A 1 168 ? -12.716 0.211 7.077 1.00 87.06 168 TYR A O 1
ATOM 1343 N N . SER A 1 169 ? -12.818 -1.927 6.403 1.00 89.31 169 SER A N 1
ATOM 1344 C CA . SER A 1 169 ? -12.605 -2.501 7.737 1.00 89.31 169 SER A CA 1
ATOM 1345 C C . SER A 1 169 ? -11.158 -2.312 8.172 1.00 89.31 169 SER A C 1
ATOM 1347 O O . SER A 1 169 ? -10.889 -2.000 9.329 1.00 89.31 169 SER A O 1
ATOM 1349 N N . ARG A 1 170 ? -10.228 -2.523 7.233 1.00 90.88 170 ARG A N 1
ATOM 1350 C CA . ARG A 1 170 ? -8.783 -2.409 7.436 1.00 90.88 170 ARG A CA 1
ATOM 1351 C C . ARG A 1 170 ? -8.125 -1.877 6.171 1.00 90.88 170 ARG A C 1
ATOM 1353 O O . ARG A 1 170 ? -8.512 -2.232 5.058 1.00 90.88 170 ARG A O 1
ATOM 1360 N N . ILE A 1 171 ? -7.129 -1.025 6.366 1.00 92.06 171 ILE A N 1
ATOM 1361 C CA . ILE A 1 171 ? -6.380 -0.362 5.303 1.00 92.06 171 ILE A CA 1
ATOM 1362 C C . ILE A 1 171 ? -4.903 -0.656 5.525 1.00 92.06 171 ILE A C 1
ATOM 1364 O O . ILE A 1 171 ? -4.411 -0.498 6.641 1.00 92.06 171 ILE A O 1
ATOM 1368 N N . LEU A 1 172 ? -4.206 -1.058 4.464 1.00 92.69 172 LEU A N 1
ATOM 1369 C CA . LEU A 1 172 ? -2.751 -1.012 4.422 1.00 92.69 172 LEU A CA 1
ATOM 1370 C C . LEU A 1 172 ? -2.338 0.189 3.571 1.00 92.69 172 LEU A C 1
ATOM 1372 O O . LEU A 1 172 ? -2.645 0.259 2.379 1.00 92.69 172 LEU A O 1
ATOM 1376 N N . MET A 1 173 ? -1.653 1.131 4.212 1.00 90.62 173 MET A N 1
ATOM 1377 C CA . MET A 1 173 ? -1.029 2.262 3.540 1.00 90.62 173 MET A CA 1
ATOM 1378 C C . MET A 1 173 ? 0.296 1.821 2.920 1.00 90.62 173 MET A C 1
ATOM 1380 O O . MET A 1 173 ? 1.117 1.216 3.607 1.00 90.62 173 MET A O 1
ATOM 1384 N N . LEU A 1 174 ? 0.500 2.133 1.644 1.00 90.19 174 LEU A N 1
ATOM 1385 C CA . LEU A 1 174 ? 1.718 1.844 0.897 1.00 90.19 174 LEU A CA 1
ATOM 1386 C C . LEU A 1 174 ? 2.294 3.146 0.348 1.00 90.19 174 LEU A C 1
ATOM 1388 O O . LEU A 1 174 ? 1.608 3.889 -0.362 1.00 90.19 174 LEU A O 1
ATOM 1392 N N . ASP A 1 175 ? 3.566 3.397 0.634 1.00 87.50 175 ASP A N 1
ATOM 1393 C CA . ASP A 1 175 ? 4.285 4.509 0.019 1.00 87.50 175 ASP A CA 1
ATOM 1394 C C . ASP A 1 175 ? 4.447 4.239 -1.483 1.00 87.50 175 ASP A C 1
ATOM 1396 O O . ASP A 1 175 ? 4.603 3.087 -1.896 1.00 87.50 175 ASP A O 1
ATOM 1400 N N . GLY A 1 176 ? 4.353 5.287 -2.309 1.00 87.00 176 GLY A N 1
ATOM 1401 C CA . GLY A 1 176 ? 4.353 5.159 -3.774 1.00 87.00 176 GLY A CA 1
ATOM 1402 C C . GLY A 1 176 ? 5.637 4.543 -4.341 1.00 87.00 176 GLY A C 1
ATOM 1403 O O . GLY A 1 176 ? 5.633 3.990 -5.433 1.00 87.00 176 GLY A O 1
ATOM 1404 N N . ASP A 1 177 ? 6.727 4.572 -3.578 1.00 86.81 177 ASP A N 1
ATOM 1405 C CA . ASP A 1 177 ? 8.013 3.925 -3.849 1.00 86.81 177 ASP A CA 1
ATOM 1406 C C . ASP A 1 177 ? 8.170 2.552 -3.172 1.00 86.81 177 ASP A C 1
ATOM 1408 O O . ASP A 1 177 ? 9.282 2.049 -2.986 1.00 86.81 177 ASP A O 1
ATOM 1412 N N . THR A 1 178 ? 7.049 1.900 -2.858 1.00 89.31 178 THR A N 1
ATOM 1413 C CA . THR A 1 178 ? 7.014 0.480 -2.499 1.00 89.31 178 THR A CA 1
ATOM 1414 C C . THR A 1 178 ? 7.059 -0.393 -3.753 1.00 89.31 178 THR A C 1
ATOM 1416 O O . THR A 1 178 ? 6.299 -0.195 -4.695 1.00 89.31 178 THR A O 1
ATOM 1419 N N . MET A 1 179 ? 7.911 -1.415 -3.740 1.00 89.62 179 MET A N 1
ATOM 1420 C CA . MET A 1 179 ? 8.084 -2.383 -4.822 1.00 89.62 179 MET A CA 1
ATOM 1421 C C . MET A 1 179 ? 7.775 -3.794 -4.327 1.00 89.62 179 MET A C 1
ATOM 1423 O O . MET A 1 179 ? 8.311 -4.235 -3.310 1.00 89.62 179 MET A O 1
ATOM 1427 N N . LEU A 1 180 ? 6.932 -4.523 -5.055 1.00 91.88 180 LEU A N 1
ATOM 1428 C CA . LEU A 1 180 ? 6.448 -5.854 -4.685 1.00 91.88 180 LEU A CA 1
ATOM 1429 C C . LEU A 1 180 ? 7.244 -6.966 -5.369 1.00 91.88 180 LEU A C 1
ATOM 1431 O O . LEU A 1 180 ? 7.605 -6.865 -6.539 1.00 91.88 180 LEU A O 1
ATOM 1435 N N . ARG A 1 181 ? 7.484 -8.057 -4.639 1.00 90.44 181 ARG A N 1
ATOM 1436 C CA . ARG A 1 181 ? 8.056 -9.311 -5.163 1.00 90.44 181 ARG A CA 1
ATOM 1437 C C . ARG A 1 181 ? 7.046 -10.443 -5.216 1.00 90.44 181 ARG A C 1
ATOM 1439 O O . ARG A 1 181 ? 7.163 -11.324 -6.061 1.00 90.44 181 ARG A O 1
ATOM 1446 N N . LEU A 1 182 ? 6.099 -10.426 -4.286 1.00 91.06 182 LEU A N 1
ATOM 1447 C CA . LEU A 1 182 ? 5.031 -11.405 -4.135 1.00 91.06 182 LEU A CA 1
ATOM 1448 C C . LEU A 1 182 ? 3.719 -10.665 -3.825 1.00 91.06 182 LEU A C 1
ATOM 1450 O O . LEU A 1 182 ? 3.770 -9.486 -3.457 1.00 91.06 182 LEU A O 1
ATOM 1454 N N . PRO A 1 183 ? 2.554 -11.324 -3.951 1.00 93.31 183 PRO A N 1
ATOM 1455 C CA . PRO A 1 183 ? 1.282 -10.720 -3.575 1.00 93.31 183 PRO A CA 1
ATOM 1456 C C . PRO A 1 183 ? 1.271 -10.351 -2.087 1.00 93.31 183 PRO A C 1
ATOM 1458 O O . PRO A 1 183 ? 1.749 -11.116 -1.246 1.00 93.31 183 PRO A O 1
ATOM 1461 N N . LEU A 1 184 ? 0.711 -9.185 -1.762 1.00 93.12 184 LEU A N 1
ATOM 1462 C CA . LEU A 1 184 ? 0.633 -8.671 -0.390 1.00 93.12 184 LEU A CA 1
ATOM 1463 C C . LEU A 1 184 ? -0.622 -9.131 0.365 1.00 93.12 184 LEU A C 1
ATOM 1465 O O . LEU A 1 184 ? -0.786 -8.774 1.530 1.00 93.12 184 LEU A O 1
ATOM 1469 N N . ASP A 1 185 ? -1.512 -9.896 -0.268 1.00 92.75 185 ASP A N 1
ATOM 1470 C CA . ASP A 1 185 ? -2.869 -10.173 0.228 1.00 92.75 185 ASP A CA 1
ATOM 1471 C C . ASP A 1 185 ? -2.877 -10.757 1.650 1.00 92.75 185 ASP A C 1
ATOM 1473 O O . ASP A 1 185 ? -3.681 -10.357 2.495 1.00 92.75 185 ASP A O 1
ATOM 1477 N N . GLY A 1 186 ? -1.903 -11.622 1.952 1.00 91.25 186 GLY A N 1
ATOM 1478 C CA . GLY A 1 186 ? -1.751 -12.266 3.260 1.00 91.25 186 GLY A CA 1
ATOM 1479 C C . GLY A 1 186 ? -1.425 -11.316 4.419 1.00 91.25 186 GLY A C 1
ATOM 1480 O O . GLY A 1 186 ? -1.509 -11.728 5.575 1.00 91.25 186 GLY A O 1
ATOM 1481 N N . VAL A 1 187 ? -1.101 -10.044 4.158 1.00 91.12 187 VAL A N 1
ATOM 1482 C CA . VAL A 1 187 ? -0.833 -9.047 5.208 1.00 91.12 187 VAL A CA 1
ATOM 1483 C C . VAL A 1 187 ? -2.015 -8.884 6.162 1.00 91.12 187 VAL A C 1
ATOM 1485 O O . VAL A 1 187 ? -1.816 -8.714 7.359 1.00 91.12 187 VAL A O 1
ATOM 1488 N N . PHE A 1 188 ? -3.252 -9.003 5.670 1.00 91.25 188 PHE A N 1
ATOM 1489 C CA . PHE A 1 188 ? -4.451 -8.897 6.503 1.00 91.25 188 PHE A CA 1
ATOM 1490 C C . PHE A 1 188 ? -4.716 -10.168 7.323 1.00 91.25 188 PHE A C 1
ATOM 1492 O O . PHE A 1 188 ? -5.533 -10.146 8.251 1.00 91.25 188 PHE A O 1
ATOM 1499 N N . ASP A 1 189 ? -4.027 -11.266 7.037 1.00 91.56 189 ASP A N 1
ATOM 1500 C CA . ASP A 1 189 ? -4.097 -12.497 7.822 1.00 91.56 189 ASP A CA 1
ATOM 1501 C C . ASP A 1 189 ? -3.010 -12.590 8.889 1.00 91.56 189 ASP A C 1
ATOM 1503 O O . ASP A 1 189 ? -3.156 -13.371 9.835 1.00 91.56 189 ASP A O 1
ATOM 1507 N N . ASP A 1 190 ? -1.990 -11.733 8.806 1.00 89.88 190 ASP A N 1
ATOM 1508 C CA . ASP A 1 190 ? -0.931 -11.648 9.799 1.00 89.88 190 ASP A CA 1
ATOM 1509 C C . ASP A 1 190 ? -1.493 -11.371 11.203 1.00 89.88 190 ASP A C 1
ATOM 1511 O O . ASP A 1 190 ? -2.449 -10.610 11.394 1.00 89.88 190 ASP A O 1
ATOM 1515 N N . LYS A 1 191 ? -0.887 -11.998 12.215 1.00 90.31 191 LYS A N 1
ATOM 1516 C CA . LYS A 1 191 ? -1.304 -11.847 13.617 1.00 90.31 191 LYS A CA 1
ATOM 1517 C C . LYS A 1 191 ? -1.144 -10.408 14.107 1.00 90.31 191 LYS A C 1
ATOM 1519 O O . LYS A 1 191 ? -1.963 -9.952 14.901 1.00 90.31 191 LYS A O 1
ATOM 1524 N N . GLY A 1 192 ? -0.120 -9.703 13.631 1.00 88.38 192 GLY A N 1
ATOM 1525 C CA . GLY A 1 192 ? 0.118 -8.288 13.897 1.00 88.38 192 GLY A CA 1
ATOM 1526 C C . GLY A 1 192 ? -0.876 -7.362 13.194 1.00 88.38 192 GLY A C 1
ATOM 1527 O O . GLY A 1 192 ? -1.040 -6.225 13.620 1.00 88.38 192 GLY A O 1
ATOM 1528 N N . ALA A 1 193 ? -1.594 -7.847 12.178 1.00 90.50 193 ALA A N 1
ATOM 1529 C CA . ALA A 1 193 ? -2.621 -7.096 11.458 1.00 90.50 193 ALA A CA 1
ATOM 1530 C C . ALA A 1 193 ? -4.047 -7.326 12.000 1.00 90.50 193 ALA A C 1
ATOM 1532 O O . ALA A 1 193 ? -5.037 -7.035 11.313 1.00 90.50 193 ALA A O 1
ATOM 1533 N N . LYS A 1 194 ? -4.181 -7.871 13.218 1.00 90.69 194 LYS A N 1
ATOM 1534 C CA . LYS A 1 194 ? -5.470 -8.087 13.889 1.00 90.69 194 LYS A CA 1
ATOM 1535 C C . LYS A 1 194 ? -5.732 -6.997 14.940 1.00 90.69 194 LYS A C 1
ATOM 1537 O O . LYS A 1 194 ? -4.798 -6.611 15.642 1.00 90.69 194 LYS A O 1
ATOM 1542 N N . PRO A 1 195 ? -6.979 -6.505 15.080 1.00 89.69 195 PRO A N 1
ATOM 1543 C CA . PRO A 1 195 ? -7.320 -5.549 16.129 1.00 89.69 195 PRO A CA 1
ATOM 1544 C C . PRO A 1 195 ? -6.989 -6.084 17.525 1.00 89.69 195 PRO A C 1
ATOM 1546 O O . PRO A 1 195 ? -7.258 -7.244 17.840 1.00 89.69 195 PRO A O 1
ATOM 1549 N N . LEU A 1 196 ? -6.443 -5.217 18.372 1.00 89.94 196 LEU A N 1
ATOM 1550 C CA . LEU A 1 196 ? -6.125 -5.499 19.766 1.00 89.94 196 LEU A CA 1
ATOM 1551 C C . LEU A 1 196 ? -7.060 -4.719 20.684 1.00 89.94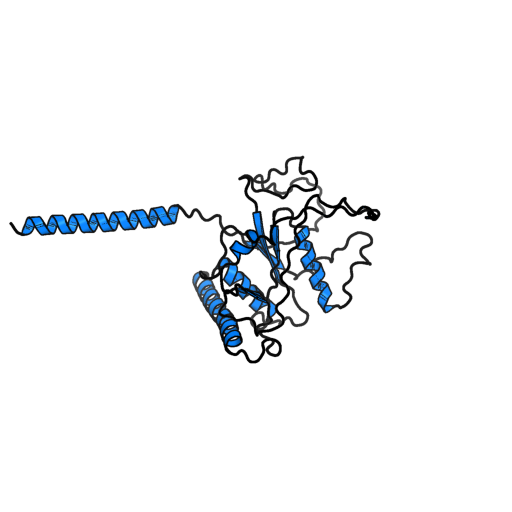 196 LEU A C 1
ATOM 1553 O O . LEU A 1 196 ? -7.522 -3.632 20.341 1.00 89.94 196 LEU A O 1
ATOM 1557 N N . ALA A 1 197 ? -7.328 -5.263 21.870 1.00 90.94 197 ALA A N 1
ATOM 1558 C CA . ALA A 1 197 ? -8.086 -4.553 22.891 1.00 90.94 197 ALA A CA 1
ATOM 1559 C C . ALA A 1 197 ? -7.339 -3.285 23.325 1.00 90.94 197 ALA A C 1
ATOM 1561 O O . ALA A 1 197 ? -6.151 -3.328 23.654 1.00 90.94 197 ALA A O 1
ATOM 1562 N N . THR A 1 198 ? -8.048 -2.160 23.364 1.00 89.12 198 THR A N 1
ATOM 1563 C CA . THR A 1 198 ? -7.480 -0.900 23.838 1.00 89.12 198 THR A CA 1
ATOM 1564 C C . THR A 1 198 ? -7.146 -1.012 25.319 1.00 89.12 198 THR A C 1
ATOM 1566 O O . THR A 1 198 ? -7.987 -1.379 26.146 1.00 89.12 198 THR A O 1
ATOM 1569 N N . LYS A 1 199 ? -5.900 -0.685 25.675 1.00 87.75 199 LYS A N 1
ATOM 1570 C CA . LYS A 1 199 ? -5.451 -0.719 27.066 1.00 87.75 199 LYS A CA 1
ATOM 1571 C C . LYS A 1 199 ? -6.196 0.345 27.870 1.00 87.75 199 LYS A C 1
ATOM 1573 O O . LYS A 1 199 ? -6.091 1.534 27.587 1.00 87.75 199 LYS A O 1
ATOM 1578 N N . LYS A 1 200 ? -6.911 -0.081 28.913 1.00 83.38 200 LYS A N 1
ATOM 1579 C CA . LYS A 1 200 ? -7.537 0.838 29.868 1.00 83.38 200 LYS A CA 1
ATOM 1580 C C . LYS A 1 200 ? -6.451 1.453 30.745 1.00 83.38 200 LYS A C 1
ATOM 1582 O O . LYS A 1 200 ? -5.816 0.748 31.528 1.00 83.38 200 LYS A O 1
ATOM 1587 N N . LEU A 1 201 ? -6.228 2.752 30.595 1.00 81.44 201 LEU A N 1
ATOM 1588 C CA . LEU A 1 201 ? -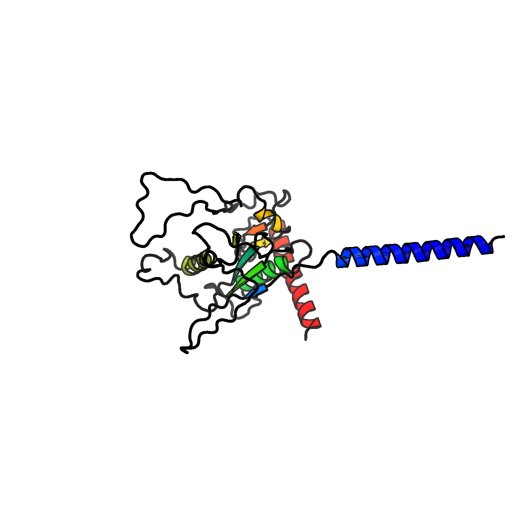5.329 3.522 31.448 1.00 81.44 201 LEU A CA 1
ATOM 1589 C C . LEU A 1 201 ? -6.178 4.240 32.498 1.00 81.44 201 LEU A C 1
ATOM 1591 O O . LEU A 1 201 ? -7.052 5.032 32.157 1.00 81.44 201 LEU A O 1
ATOM 1595 N N . SER A 1 202 ? -5.945 3.941 33.775 1.00 80.94 202 SER A N 1
ATOM 1596 C CA . SER A 1 202 ? -6.715 4.496 34.900 1.00 80.94 202 SER A CA 1
ATOM 1597 C C . SER A 1 202 ? -6.536 6.007 35.080 1.00 80.94 202 SER A C 1
ATOM 1599 O O . SER A 1 202 ? -7.331 6.639 35.762 1.00 80.94 202 SER A O 1
ATOM 1601 N N . ASN A 1 203 ? -5.491 6.574 34.483 1.00 83.81 203 ASN A N 1
ATOM 1602 C CA . ASN A 1 203 ? -5.118 7.984 34.533 1.00 83.81 203 ASN A CA 1
ATOM 1603 C C . ASN A 1 203 ? -5.283 8.694 33.178 1.00 83.81 203 ASN A C 1
ATOM 1605 O O . ASN A 1 203 ? -4.684 9.749 32.976 1.00 83.81 203 ASN A O 1
ATOM 1609 N N . LEU A 1 204 ? -6.034 8.116 32.233 1.00 80.62 204 LEU A N 1
ATOM 1610 C CA . LEU A 1 204 ? -6.309 8.788 30.968 1.00 80.62 204 LEU A CA 1
ATOM 1611 C C . LEU A 1 204 ? -7.235 9.981 31.215 1.00 80.62 204 LEU A C 1
ATOM 1613 O O . LEU A 1 204 ? -8.393 9.806 31.590 1.00 80.62 204 LEU A O 1
ATOM 1617 N N . VAL A 1 205 ? -6.720 11.184 30.988 1.00 79.56 205 VAL A N 1
ATOM 1618 C CA . VAL A 1 205 ? -7.519 12.409 30.965 1.00 79.56 205 VAL A CA 1
ATOM 1619 C C . VAL A 1 205 ? -7.940 12.639 29.521 1.00 79.56 205 VAL A C 1
ATOM 1621 O O . VAL A 1 205 ? -7.095 12.922 28.679 1.00 79.56 205 VAL A O 1
ATOM 1624 N N . THR A 1 206 ? -9.228 12.475 29.228 1.00 77.06 206 THR A N 1
ATOM 1625 C CA . THR A 1 206 ? -9.792 12.844 27.923 1.00 77.06 206 THR A CA 1
ATOM 1626 C C . THR A 1 206 ? -9.748 14.360 27.780 1.00 77.06 206 THR A C 1
ATOM 1628 O O . THR A 1 206 ? -10.220 15.069 28.675 1.00 77.06 206 THR A O 1
ATOM 1631 N N . LEU A 1 207 ? -9.180 14.864 26.683 1.00 78.88 207 LEU A N 1
ATOM 1632 C CA . LEU A 1 207 ? -9.183 16.302 26.432 1.00 78.88 207 LEU A CA 1
ATOM 1633 C C . LEU A 1 207 ? -10.593 16.768 26.026 1.00 78.88 207 LEU A C 1
ATOM 1635 O O . LEU A 1 207 ? -11.363 15.996 25.445 1.00 78.88 207 LEU A O 1
ATOM 1639 N N . PRO A 1 208 ? -10.973 18.024 26.322 1.00 79.88 208 PRO A N 1
ATOM 1640 C CA . PRO A 1 208 ? -12.237 18.575 25.848 1.00 79.88 208 PRO A CA 1
ATOM 1641 C C . PRO A 1 208 ? -12.350 18.453 24.321 1.00 79.88 208 PRO A C 1
ATOM 1643 O O . PRO A 1 208 ? -11.475 18.919 23.599 1.00 79.88 208 PRO A O 1
ATOM 1646 N N . GLY A 1 209 ? -13.426 17.830 23.836 1.00 76.06 209 GLY A N 1
ATOM 1647 C CA . GLY A 1 209 ? -13.664 17.615 22.402 1.00 76.06 209 GLY A CA 1
ATOM 1648 C C . GLY A 1 209 ? -13.150 16.282 21.844 1.00 76.06 209 GLY A C 1
ATOM 1649 O O . GLY A 1 209 ? -13.488 15.942 20.713 1.00 76.06 209 GLY A O 1
ATOM 1650 N N . GLU A 1 210 ? -12.408 15.486 22.619 1.00 76.31 210 GLU A N 1
ATOM 1651 C CA . GLU A 1 210 ? -11.987 14.152 22.185 1.00 76.31 210 GLU A CA 1
ATOM 1652 C C . GLU A 1 210 ? -13.103 13.112 22.340 1.00 76.31 210 GLU A C 1
ATOM 1654 O O . GLU A 1 210 ? -13.800 13.035 23.357 1.00 76.31 210 GLU A O 1
ATOM 1659 N N . ALA A 1 211 ? -13.250 12.259 21.326 1.00 77.94 211 ALA A N 1
ATOM 1660 C CA . ALA A 1 211 ? -14.129 11.101 21.404 1.00 77.94 211 ALA A CA 1
ATOM 1661 C C . ALA A 1 211 ? -13.571 10.047 22.388 1.00 77.94 211 ALA A C 1
ATOM 1663 O O . ALA A 1 211 ? -12.354 9.932 22.552 1.00 77.94 211 ALA A O 1
ATOM 1664 N N . PRO A 1 212 ? -14.431 9.216 23.011 1.00 79.62 212 PRO A N 1
ATOM 1665 C CA . PRO A 1 212 ? -13.969 8.087 23.811 1.00 79.62 212 PRO A CA 1
ATOM 1666 C C . PRO A 1 212 ? -13.075 7.147 22.995 1.00 79.62 212 PRO A C 1
ATOM 1668 O O . PRO A 1 212 ? -13.363 6.873 21.827 1.00 79.62 212 PRO A O 1
ATOM 1671 N N . LEU A 1 213 ? -12.037 6.590 23.627 1.00 83.31 213 LEU A N 1
ATOM 1672 C CA . LEU A 1 213 ? -11.198 5.583 22.979 1.00 83.31 213 LEU A CA 1
ATOM 1673 C C . LEU A 1 213 ? -12.039 4.377 22.517 1.00 83.31 213 LEU A C 1
ATOM 1675 O O . LEU A 1 213 ? -12.944 3.942 23.240 1.00 83.31 213 LEU A O 1
ATOM 1679 N N . PRO A 1 214 ? -11.727 3.788 21.351 1.00 84.38 214 PRO A N 1
ATOM 1680 C CA . PRO A 1 214 ? -12.437 2.611 20.872 1.00 84.38 214 PRO A CA 1
ATOM 1681 C C . PRO A 1 214 ? -12.145 1.399 21.767 1.00 84.38 214 PRO A C 1
ATOM 1683 O O . PRO A 1 214 ? -11.115 1.339 22.436 1.00 84.38 214 PRO A O 1
ATOM 1686 N N . GLN A 1 215 ? -13.027 0.395 21.761 1.00 86.12 215 GLN A N 1
ATOM 1687 C CA . GLN A 1 215 ? -12.811 -0.851 22.519 1.00 86.12 215 GLN A CA 1
ATOM 1688 C C . GLN A 1 215 ? -11.614 -1.655 21.997 1.00 86.12 215 GLN A C 1
ATOM 1690 O O . GLN A 1 215 ? -10.911 -2.311 22.769 1.00 86.12 215 GLN A O 1
ATOM 1695 N N . THR A 1 216 ? -11.382 -1.583 20.690 1.00 88.81 216 THR A N 1
ATOM 1696 C CA . THR A 1 216 ? -10.262 -2.214 19.999 1.00 88.81 216 THR A CA 1
ATOM 1697 C C . THR A 1 216 ? -9.637 -1.236 19.021 1.00 88.81 216 THR A C 1
ATOM 1699 O O . THR A 1 216 ? -10.340 -0.401 18.454 1.00 88.81 216 THR A O 1
ATOM 1702 N N . TYR A 1 217 ? -8.346 -1.382 18.758 1.00 87.38 217 TYR A N 1
ATOM 1703 C CA . TYR A 1 217 ? -7.631 -0.603 17.755 1.00 87.38 217 TYR A CA 1
ATOM 1704 C C . TYR A 1 217 ? -6.724 -1.512 16.925 1.00 87.38 217 TYR A C 1
ATOM 1706 O O . TYR A 1 217 ? -6.285 -2.565 17.386 1.00 87.38 217 TYR A O 1
ATOM 1714 N N . LEU A 1 218 ? -6.434 -1.097 15.695 1.00 88.56 218 LEU A N 1
ATOM 1715 C CA . LEU A 1 218 ? -5.386 -1.684 14.874 1.00 88.56 218 LEU A CA 1
ATOM 1716 C C . LEU A 1 218 ? -4.458 -0.556 14.441 1.00 88.56 218 LEU A C 1
ATOM 1718 O O . LEU A 1 218 ? -4.864 0.348 13.718 1.00 88.56 218 LEU A O 1
ATOM 1722 N N . LEU A 1 219 ? -3.215 -0.630 14.894 1.00 88.50 219 LEU A N 1
ATOM 1723 C CA . LEU A 1 219 ? -2.112 0.139 14.349 1.00 88.50 219 LEU A CA 1
ATOM 1724 C C . LEU A 1 219 ? -0.936 -0.820 14.245 1.00 88.50 219 LEU A C 1
ATOM 1726 O O . LEU A 1 219 ? -0.372 -1.230 15.258 1.00 88.50 219 LEU A O 1
ATOM 1730 N N . ALA A 1 220 ? -0.628 -1.212 13.018 1.00 86.44 220 ALA A N 1
ATOM 1731 C CA . ALA A 1 220 ? 0.484 -2.087 12.706 1.00 86.44 220 ALA A CA 1
ATOM 1732 C C . ALA A 1 220 ? 1.447 -1.326 11.803 1.00 86.44 220 ALA A C 1
ATOM 1734 O O . ALA A 1 220 ? 1.031 -0.623 10.884 1.00 86.44 220 ALA A O 1
ATOM 1735 N N . SER A 1 221 ? 2.733 -1.467 12.084 1.00 80.31 221 SER A N 1
ATOM 1736 C CA . SER A 1 221 ? 3.801 -0.970 11.234 1.00 80.31 221 SER A CA 1
ATOM 1737 C C . SER A 1 221 ? 4.941 -1.973 11.285 1.00 80.31 221 SER A C 1
ATOM 1739 O O . SER A 1 221 ? 5.148 -2.636 12.305 1.00 80.31 221 SER A O 1
ATOM 1741 N N . LEU A 1 222 ? 5.666 -2.098 10.182 1.00 68.50 222 LEU A N 1
ATOM 1742 C CA . LEU A 1 222 ? 6.933 -2.808 10.165 1.00 68.50 222 LEU A CA 1
ATOM 1743 C C . LEU A 1 222 ? 8.029 -1.798 10.491 1.00 68.50 222 LEU A C 1
ATOM 1745 O O . LEU A 1 222 ? 8.004 -0.663 10.017 1.00 68.50 222 LEU A O 1
ATOM 1749 N N . SER A 1 223 ? 9.011 -2.209 11.289 1.00 53.50 223 SER A N 1
ATOM 1750 C CA . SER A 1 223 ? 10.262 -1.463 11.367 1.00 53.50 223 SER A CA 1
ATOM 1751 C C . SER A 1 223 ? 10.865 -1.425 9.967 1.00 53.50 223 SER A C 1
ATOM 1753 O O . SER A 1 223 ? 11.159 -2.483 9.407 1.00 53.50 223 SER A O 1
ATOM 1755 N N . GLU A 1 224 ? 11.016 -0.226 9.404 1.00 55.75 224 GLU A N 1
ATOM 1756 C CA . GLU A 1 224 ? 11.753 -0.029 8.161 1.00 55.75 224 GLU A CA 1
ATOM 1757 C C . GLU A 1 224 ? 13.123 -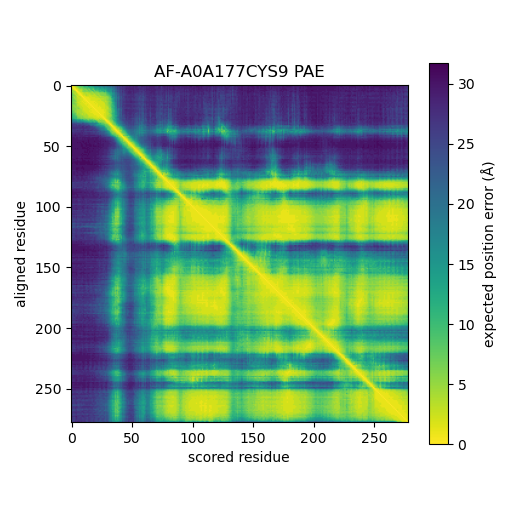0.695 8.313 1.00 55.75 224 GLU A C 1
ATOM 1759 O O . GLU A 1 224 ? 13.909 -0.350 9.203 1.00 55.75 224 GLU A O 1
ATOM 1764 N N . VAL A 1 225 ? 13.384 -1.709 7.489 1.00 53.69 225 VAL A N 1
ATOM 1765 C CA . VAL A 1 225 ? 14.686 -2.363 7.464 1.00 53.69 225 VAL A CA 1
ATOM 1766 C C . VAL A 1 225 ? 15.629 -1.389 6.773 1.00 53.69 225 VAL A C 1
ATOM 1768 O O . VAL A 1 225 ? 15.667 -1.289 5.552 1.00 53.69 225 VAL A O 1
ATOM 1771 N N . ARG A 1 226 ? 16.340 -0.599 7.579 1.00 49.12 226 ARG A N 1
ATOM 1772 C CA . ARG A 1 226 ? 17.248 0.448 7.097 1.00 49.12 226 ARG A CA 1
ATOM 1773 C C . ARG A 1 226 ? 18.461 -0.119 6.351 1.00 49.12 226 ARG A C 1
ATOM 1775 O O . ARG A 1 226 ? 19.156 0.637 5.676 1.00 49.12 226 ARG A O 1
ATOM 1782 N N . ASP A 1 227 ? 18.741 -1.415 6.480 1.00 52.34 227 ASP A N 1
ATOM 1783 C CA . ASP A 1 227 ? 19.891 -2.053 5.857 1.00 52.34 227 ASP A CA 1
ATOM 1784 C C . ASP A 1 227 ? 19.508 -3.018 4.723 1.00 52.34 227 ASP A C 1
ATOM 1786 O O . ASP A 1 227 ? 18.536 -3.766 4.760 1.00 52.34 227 ASP A O 1
ATOM 1790 N N . SER A 1 228 ? 20.308 -3.017 3.660 1.00 50.88 228 SER A N 1
ATOM 1791 C CA . SER A 1 228 ? 20.163 -3.971 2.554 1.00 50.88 228 SER A CA 1
ATOM 1792 C C . SER A 1 228 ? 20.804 -5.330 2.864 1.00 50.88 228 SER A C 1
ATOM 1794 O O . SER A 1 228 ? 20.990 -6.139 1.952 1.00 50.88 228 SER A O 1
ATOM 1796 N N . THR A 1 229 ? 21.193 -5.566 4.126 1.00 54.53 229 THR A N 1
ATOM 1797 C CA . THR A 1 229 ? 21.805 -6.829 4.566 1.00 54.53 229 THR A CA 1
ATOM 1798 C C . THR A 1 229 ? 20.762 -7.927 4.747 1.00 54.53 229 THR A C 1
ATOM 1800 O O . THR A 1 229 ? 21.109 -9.111 4.778 1.00 54.53 229 THR A O 1
ATOM 1803 N N . HIS A 1 230 ? 19.479 -7.553 4.804 1.00 60.72 230 HIS A N 1
ATOM 1804 C CA . HIS A 1 230 ? 18.391 -8.507 4.749 1.00 60.72 230 HIS A CA 1
ATOM 1805 C C . HIS A 1 230 ? 18.436 -9.301 3.446 1.00 60.72 230 HIS A C 1
ATOM 1807 O O . HIS A 1 230 ? 18.449 -8.763 2.339 1.00 60.72 230 HIS A O 1
ATOM 1813 N N . ASP A 1 231 ? 18.455 -10.619 3.607 1.00 61.75 231 ASP A N 1
ATOM 1814 C CA . ASP A 1 231 ? 18.590 -11.556 2.510 1.00 61.75 231 ASP A CA 1
ATOM 1815 C C . ASP A 1 231 ? 17.382 -11.450 1.572 1.00 61.75 231 ASP A C 1
ATOM 1817 O O . ASP A 1 231 ? 16.278 -11.917 1.876 1.00 61.75 231 ASP A O 1
ATOM 1821 N N . PHE A 1 232 ? 17.614 -10.842 0.409 1.00 64.81 232 PHE A N 1
ATOM 1822 C CA . PHE A 1 232 ? 16.637 -10.695 -0.662 1.00 64.81 232 PHE A CA 1
ATOM 1823 C C . PHE A 1 232 ? 16.015 -12.050 -1.047 1.00 64.81 232 PHE A C 1
ATOM 1825 O O . PHE A 1 232 ? 14.863 -12.099 -1.469 1.00 64.81 232 PHE A O 1
ATOM 1832 N N . ALA A 1 233 ? 16.698 -13.180 -0.848 1.00 65.25 233 ALA A N 1
ATOM 1833 C CA . ALA A 1 233 ? 16.164 -14.503 -1.160 1.00 65.25 233 ALA A CA 1
ATOM 1834 C C . ALA A 1 233 ? 15.228 -15.084 -0.078 1.00 65.25 233 ALA A C 1
ATOM 1836 O O . ALA A 1 233 ? 14.453 -15.993 -0.378 1.00 65.25 233 ALA A O 1
ATOM 1837 N N . LYS A 1 234 ? 15.225 -14.571 1.161 1.00 68.81 234 LYS A N 1
ATOM 1838 C CA . LYS A 1 234 ? 14.515 -15.190 2.303 1.00 68.81 234 LYS A CA 1
ATOM 1839 C C . LYS A 1 234 ? 13.100 -14.656 2.534 1.00 68.81 234 LYS A C 1
ATOM 1841 O O . LYS A 1 234 ? 12.751 -14.241 3.634 1.00 68.81 234 LYS A O 1
ATOM 1846 N N . GLY A 1 235 ? 12.261 -14.705 1.501 1.00 68.38 235 GLY A N 1
ATOM 1847 C CA . GLY A 1 235 ? 10.824 -14.434 1.653 1.00 68.38 235 GLY A CA 1
ATOM 1848 C C . GLY A 1 235 ? 10.457 -12.957 1.825 1.00 68.38 235 GLY A C 1
ATOM 1849 O O . GLY A 1 235 ? 9.365 -12.652 2.290 1.00 68.38 235 GLY A O 1
ATOM 1850 N N . LEU A 1 236 ? 11.346 -12.038 1.434 1.00 76.25 236 LEU A N 1
ATOM 1851 C CA . LEU A 1 236 ? 11.049 -10.608 1.362 1.00 76.25 236 LEU A CA 1
ATOM 1852 C C . LEU A 1 236 ? 9.930 -10.348 0.337 1.00 76.25 236 LEU A C 1
ATOM 1854 O O . LEU A 1 236 ? 10.128 -10.587 -0.858 1.00 76.25 236 LEU A O 1
ATOM 1858 N N . VAL A 1 237 ? 8.771 -9.880 0.810 1.00 83.88 237 VAL A N 1
ATOM 1859 C CA . VAL A 1 237 ? 7.549 -9.686 0.001 1.00 83.88 237 VAL A CA 1
ATOM 1860 C C . VAL A 1 237 ? 7.523 -8.324 -0.694 1.00 83.88 237 VAL A C 1
ATOM 1862 O O . VAL A 1 237 ? 7.077 -8.231 -1.838 1.00 83.88 237 VAL A O 1
ATOM 1865 N N . SER A 1 238 ? 8.035 -7.280 -0.042 1.00 85.31 238 SER A N 1
ATOM 1866 C CA . SER A 1 238 ? 8.109 -5.923 -0.583 1.00 85.31 238 SER A CA 1
ATOM 1867 C C . SER A 1 238 ? 9.368 -5.194 -0.116 1.00 85.31 238 SER A C 1
ATOM 1869 O O . SER A 1 238 ? 10.010 -5.586 0.859 1.00 85.31 238 SER A O 1
ATOM 1871 N N . ILE A 1 239 ? 9.730 -4.138 -0.841 1.00 82.31 239 ILE A N 1
ATOM 1872 C CA . ILE A 1 239 ? 10.822 -3.219 -0.518 1.00 82.31 239 ILE A CA 1
ATOM 1873 C C . ILE A 1 239 ? 10.267 -1.805 -0.583 1.00 82.31 239 ILE A C 1
ATOM 1875 O O . ILE A 1 239 ? 9.701 -1.424 -1.602 1.00 82.31 239 ILE A O 1
ATOM 1879 N N . HIS A 1 240 ? 10.457 -1.034 0.479 1.00 82.38 240 HIS A N 1
ATOM 1880 C CA . HIS A 1 240 ? 10.253 0.409 0.463 1.00 82.38 240 HIS A CA 1
ATOM 1881 C C . HIS A 1 240 ? 11.602 1.068 0.180 1.00 82.38 240 HIS A C 1
ATOM 1883 O O . HIS A 1 240 ? 12.557 0.865 0.933 1.00 82.38 240 HIS A O 1
ATOM 1889 N N . GLY A 1 241 ? 11.722 1.785 -0.936 1.00 74.31 241 GLY A N 1
ATOM 1890 C CA . GLY A 1 241 ? 12.977 2.447 -1.252 1.00 74.31 241 GLY A CA 1
ATOM 1891 C C . GLY A 1 241 ? 12.957 3.238 -2.549 1.00 74.31 241 GLY A C 1
ATOM 1892 O O . GLY A 1 241 ? 12.444 2.797 -3.578 1.00 74.31 241 GLY A O 1
ATOM 1893 N N . LYS A 1 242 ? 13.633 4.387 -2.514 1.00 76.62 242 LYS A N 1
ATOM 1894 C CA . LYS A 1 242 ? 13.834 5.263 -3.670 1.00 76.62 242 LYS A CA 1
ATOM 1895 C C . 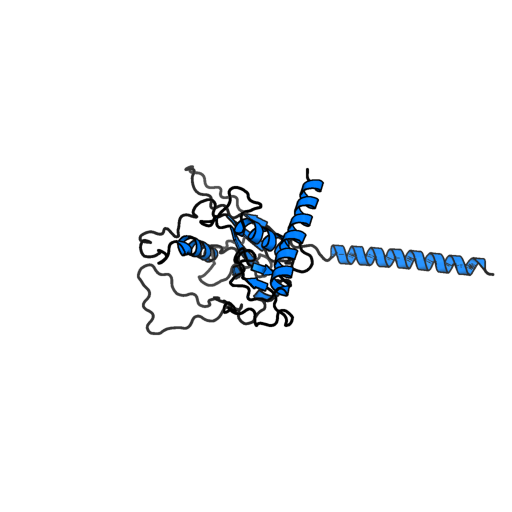LYS A 1 242 ? 14.700 4.573 -4.720 1.00 76.62 242 LYS A C 1
ATOM 1897 O O . LYS A 1 242 ? 15.928 4.664 -4.678 1.00 76.62 242 LYS A O 1
ATOM 1902 N N . TRP A 1 243 ? 14.075 3.912 -5.693 1.00 72.06 243 TRP A N 1
ATOM 1903 C CA . TRP A 1 243 ? 14.779 3.155 -6.739 1.00 72.06 243 TRP A CA 1
ATOM 1904 C C . TRP A 1 243 ? 15.738 4.010 -7.590 1.00 72.06 243 TRP A C 1
ATOM 1906 O O . TRP A 1 243 ? 16.664 3.480 -8.204 1.00 72.06 243 TRP A O 1
ATOM 1916 N N . TRP A 1 244 ? 15.533 5.328 -7.600 1.00 75.19 244 TRP A N 1
ATOM 1917 C CA . TRP A 1 244 ? 16.321 6.326 -8.323 1.00 75.19 244 TRP A CA 1
ATOM 1918 C C . TRP A 1 244 ? 17.460 6.940 -7.497 1.00 75.19 244 TRP A C 1
ATOM 1920 O O . TRP A 1 244 ? 18.414 7.463 -8.067 1.00 75.19 244 TRP A O 1
ATOM 1930 N N . THR A 1 245 ? 17.409 6.857 -6.161 1.00 68.31 245 THR A N 1
ATOM 1931 C CA . THR A 1 245 ? 18.407 7.469 -5.268 1.00 68.31 245 THR A CA 1
ATOM 1932 C C . THR A 1 245 ? 19.340 6.389 -4.723 1.00 68.31 245 THR A C 1
ATOM 1934 O O . THR A 1 245 ? 19.049 5.709 -3.741 1.00 68.31 245 THR A O 1
ATOM 1937 N N . GLN A 1 246 ? 20.497 6.231 -5.368 1.00 57.16 246 GLN A N 1
ATOM 1938 C CA . GLN A 1 246 ? 21.411 5.108 -5.137 1.00 57.16 246 GLN A CA 1
ATOM 1939 C C . GLN A 1 246 ? 22.318 5.124 -3.883 1.00 57.16 246 GLN A C 1
ATOM 1941 O O . GLN A 1 246 ? 22.891 4.070 -3.629 1.00 57.16 246 GLN A O 1
ATOM 1946 N N . PRO A 1 247 ? 22.489 6.188 -3.066 1.00 56.09 247 PRO A N 1
ATOM 1947 C CA . PRO A 1 247 ? 23.342 6.078 -1.876 1.00 56.09 247 PRO A CA 1
ATOM 1948 C C . PRO A 1 247 ? 22.724 5.254 -0.730 1.00 56.09 247 PRO A C 1
ATOM 1950 O O . PRO A 1 247 ? 23.452 4.864 0.177 1.00 56.09 247 PRO A O 1
ATOM 1953 N N . TYR A 1 248 ? 21.409 4.987 -0.749 1.00 58.88 248 TYR A N 1
ATOM 1954 C CA . TYR A 1 248 ? 20.712 4.253 0.326 1.00 58.88 248 TYR A CA 1
ATOM 1955 C C . TYR A 1 248 ? 20.528 2.762 0.036 1.00 58.88 248 TYR A C 1
ATOM 1957 O O . TYR A 1 248 ? 20.444 1.947 0.951 1.00 58.88 248 TYR A O 1
ATOM 1965 N N . LEU A 1 249 ? 20.512 2.392 -1.242 1.00 63.00 249 LEU A N 1
ATOM 1966 C CA . LEU A 1 249 ? 20.710 1.017 -1.663 1.00 63.00 249 LEU A CA 1
ATOM 1967 C C . LEU A 1 249 ? 22.224 0.840 -1.720 1.00 63.00 249 LEU A C 1
ATOM 1969 O O . LEU A 1 249 ? 22.838 1.259 -2.701 1.00 63.00 249 LEU A O 1
ATOM 1973 N N . TYR A 1 250 ? 22.822 0.285 -0.658 1.00 61.12 250 TYR A N 1
ATOM 1974 C CA . TYR A 1 250 ? 24.245 -0.089 -0.606 1.00 61.12 250 TYR A CA 1
ATOM 1975 C C . TYR A 1 250 ? 24.668 -0.837 -1.897 1.00 61.12 250 TYR A C 1
ATOM 1977 O O . TYR A 1 250 ? 23.821 -1.165 -2.721 1.00 61.12 250 TYR A O 1
ATOM 1985 N N . GLU A 1 251 ? 25.949 -1.164 -2.097 1.00 66.06 251 GLU A N 1
ATOM 1986 C CA . GLU A 1 251 ? 26.535 -1.792 -3.315 1.00 66.06 251 GLU A CA 1
ATOM 1987 C C . GLU A 1 251 ? 25.906 -3.135 -3.808 1.00 66.06 251 GLU A C 1
ATOM 1989 O O . GLU A 1 251 ? 26.467 -3.848 -4.635 1.00 66.06 251 GLU A O 1
ATOM 1994 N N . ASN A 1 252 ? 24.709 -3.488 -3.345 1.00 76.69 252 ASN A N 1
ATOM 1995 C CA . ASN A 1 252 ? 23.808 -4.510 -3.845 1.00 76.69 252 ASN A CA 1
ATOM 1996 C C . ASN A 1 252 ? 23.288 -4.195 -5.268 1.00 76.69 252 ASN A C 1
ATOM 1998 O O . ASN A 1 252 ? 22.156 -3.753 -5.494 1.00 76.69 252 ASN A O 1
ATOM 2002 N N . GLU A 1 253 ? 24.138 -4.465 -6.257 1.00 80.56 253 GLU A N 1
ATOM 2003 C CA . GLU A 1 253 ? 23.817 -4.339 -7.683 1.00 80.56 253 GLU A CA 1
ATOM 2004 C C . GLU A 1 253 ? 22.671 -5.252 -8.140 1.00 80.56 253 GLU A C 1
ATOM 2006 O O . GLU A 1 253 ? 21.991 -4.947 -9.124 1.00 80.56 253 GLU A O 1
ATOM 2011 N N . GLU A 1 254 ? 22.420 -6.358 -7.434 1.00 82.00 254 GLU A N 1
ATOM 2012 C CA . GLU A 1 254 ? 21.291 -7.241 -7.723 1.00 82.00 254 GLU A CA 1
ATOM 2013 C C . GLU A 1 254 ? 19.959 -6.530 -7.473 1.00 82.00 254 GLU A C 1
ATOM 2015 O O . GLU A 1 254 ? 19.124 -6.466 -8.379 1.00 82.00 254 GLU A O 1
ATOM 2020 N N . VAL A 1 255 ? 19.794 -5.909 -6.302 1.00 79.69 255 VAL A N 1
ATOM 2021 C CA . VAL A 1 255 ? 18.590 -5.139 -5.960 1.00 79.69 255 VAL A CA 1
ATOM 2022 C C . VAL A 1 255 ? 18.415 -3.962 -6.916 1.00 79.69 255 VAL A C 1
ATOM 2024 O O . VAL A 1 255 ? 17.321 -3.761 -7.443 1.00 79.69 255 VAL A O 1
ATOM 2027 N N . LYS A 1 256 ? 19.487 -3.230 -7.247 1.00 81.38 256 LYS A N 1
ATOM 2028 C CA . LYS A 1 256 ? 19.416 -2.127 -8.226 1.00 81.38 256 LYS A CA 1
ATOM 2029 C C . LYS A 1 256 ? 18.986 -2.606 -9.613 1.00 81.38 256 LYS A C 1
ATOM 2031 O O . LYS A 1 256 ? 18.219 -1.931 -10.304 1.00 81.38 256 LYS A O 1
ATOM 2036 N N . ARG A 1 257 ? 19.493 -3.755 -10.070 1.00 85.50 257 ARG A N 1
ATOM 2037 C CA . ARG A 1 257 ? 19.093 -4.351 -11.355 1.00 85.50 257 ARG A CA 1
ATOM 2038 C C . ARG A 1 257 ? 17.636 -4.803 -11.317 1.00 85.50 257 ARG A C 1
ATOM 2040 O O . ARG A 1 257 ? 16.916 -4.561 -12.283 1.00 85.50 257 ARG A O 1
ATOM 2047 N N . TRP A 1 258 ? 17.204 -5.408 -10.213 1.00 87.38 258 TRP A N 1
ATOM 2048 C CA . TRP A 1 258 ? 15.822 -5.831 -10.020 1.00 87.38 258 TRP A CA 1
ATOM 2049 C C . TRP A 1 258 ? 14.852 -4.642 -10.040 1.00 87.38 258 TRP A C 1
ATOM 2051 O O . TRP A 1 258 ? 13.903 -4.659 -10.821 1.00 87.38 258 TRP A O 1
ATOM 2061 N N . LEU A 1 259 ? 15.138 -3.574 -9.290 1.00 86.12 259 LEU A N 1
ATOM 2062 C CA . LEU A 1 259 ? 14.327 -2.352 -9.273 1.00 86.12 259 LEU A CA 1
ATOM 2063 C C . LEU A 1 259 ? 14.221 -1.710 -10.666 1.00 86.12 259 LEU A C 1
ATOM 2065 O O . LEU A 1 259 ? 13.125 -1.403 -11.131 1.00 86.12 259 LEU A O 1
ATOM 2069 N N . ARG A 1 260 ? 15.345 -1.582 -11.388 1.00 87.56 260 ARG A N 1
ATOM 2070 C CA . ARG A 1 260 ? 15.344 -1.070 -12.773 1.00 87.56 260 ARG A CA 1
ATOM 2071 C C . ARG A 1 260 ? 14.525 -1.944 -13.718 1.00 87.56 260 ARG A C 1
ATOM 2073 O O . ARG A 1 260 ? 13.857 -1.422 -14.606 1.00 87.56 260 ARG A O 1
ATOM 2080 N N . ARG A 1 261 ? 14.564 -3.265 -13.540 1.00 91.50 261 ARG A N 1
ATOM 2081 C CA . ARG A 1 261 ? 13.762 -4.198 -14.336 1.00 91.50 261 ARG A CA 1
ATOM 2082 C C . ARG A 1 261 ? 12.262 -3.968 -14.133 1.00 91.50 261 ARG A C 1
ATOM 2084 O O . ARG A 1 261 ? 11.549 -3.968 -15.129 1.00 91.50 261 ARG A O 1
ATOM 2091 N N . GLN A 1 262 ? 11.806 -3.706 -12.902 1.00 92.31 262 GLN A N 1
ATOM 2092 C CA . GLN A 1 262 ? 10.385 -3.432 -12.629 1.00 92.31 262 GLN A CA 1
ATOM 2093 C C . GLN A 1 262 ? 9.864 -2.240 -13.446 1.00 92.31 262 GLN A C 1
ATOM 2095 O O . GLN A 1 262 ? 8.795 -2.325 -14.048 1.00 92.31 262 GLN A O 1
ATOM 2100 N N . ARG A 1 263 ? 10.660 -1.166 -13.563 1.00 91.25 263 ARG A N 1
ATOM 2101 C CA . ARG A 1 263 ? 10.335 -0.014 -14.422 1.00 91.25 263 ARG A CA 1
ATOM 2102 C C . ARG A 1 263 ? 10.136 -0.417 -15.883 1.00 91.25 263 ARG A C 1
ATOM 2104 O O . ARG A 1 263 ? 9.156 -0.012 -16.500 1.00 91.25 263 ARG A O 1
ATOM 2111 N N . TRP A 1 264 ? 11.058 -1.194 -16.450 1.00 93.56 264 TRP A N 1
ATOM 2112 C CA . TRP A 1 264 ? 10.985 -1.581 -17.864 1.00 93.56 264 TRP A CA 1
ATOM 2113 C C . TRP A 1 264 ? 9.837 -2.548 -18.160 1.00 93.56 264 TRP A C 1
ATOM 2115 O O . TRP A 1 264 ? 9.188 -2.411 -19.194 1.00 93.56 264 TRP A O 1
ATOM 2125 N N . GLU A 1 265 ? 9.556 -3.486 -17.252 1.00 95.50 265 GLU A N 1
ATOM 2126 C CA . GLU A 1 265 ? 8.412 -4.398 -17.371 1.00 95.50 265 GLU A CA 1
ATOM 2127 C C . GLU A 1 265 ? 7.085 -3.631 -17.349 1.00 95.50 265 GLU A C 1
ATOM 2129 O O . GLU A 1 265 ? 6.252 -3.819 -18.238 1.00 95.50 265 GLU A O 1
ATOM 2134 N N . MET A 1 266 ? 6.926 -2.710 -16.394 1.00 95.25 266 MET A N 1
ATOM 2135 C CA . MET A 1 266 ? 5.769 -1.818 -16.334 1.00 95.25 266 MET A CA 1
ATOM 2136 C C . MET A 1 266 ? 5.648 -0.969 -17.607 1.00 95.25 266 MET A C 1
ATOM 2138 O O . MET A 1 266 ? 4.554 -0.847 -18.159 1.00 95.25 266 MET A O 1
ATOM 2142 N N . LYS A 1 267 ? 6.759 -0.410 -18.110 1.00 93.69 267 LYS A N 1
ATOM 2143 C CA . LYS A 1 267 ? 6.733 0.448 -19.303 1.00 93.69 267 LYS A CA 1
ATOM 2144 C C . LYS A 1 267 ? 6.266 -0.328 -20.528 1.00 93.69 267 LYS A C 1
ATOM 2146 O O . LYS A 1 267 ? 5.332 0.099 -21.192 1.00 93.69 267 LYS A O 1
ATOM 2151 N N . GLY A 1 268 ? 6.854 -1.498 -20.779 1.00 95.38 268 GLY A N 1
ATOM 2152 C CA . GLY A 1 268 ? 6.446 -2.343 -21.901 1.00 95.38 268 GLY A CA 1
ATOM 2153 C C . GLY A 1 268 ? 4.973 -2.763 -21.824 1.00 95.38 268 GLY A C 1
ATOM 2154 O O . GLY A 1 268 ? 4.311 -2.871 -22.859 1.00 95.38 268 GLY A O 1
ATOM 2155 N N . TRP A 1 269 ? 4.440 -2.956 -20.611 1.00 95.81 269 TRP A N 1
ATOM 2156 C CA . TRP A 1 269 ? 3.019 -3.236 -20.407 1.00 95.81 269 TRP A CA 1
ATOM 2157 C C . TRP A 1 269 ? 2.135 -2.052 -20.813 1.00 95.81 269 TRP A C 1
ATOM 2159 O O . TRP A 1 269 ? 1.211 -2.252 -21.601 1.00 95.81 269 TRP A O 1
ATOM 2169 N N . TYR A 1 270 ? 2.428 -0.839 -20.328 1.00 92.75 270 TYR A N 1
ATOM 2170 C CA . TYR A 1 270 ? 1.647 0.358 -20.668 1.00 92.75 270 TYR A CA 1
ATOM 2171 C C . TYR A 1 270 ? 1.764 0.717 -22.150 1.00 92.75 270 TYR A C 1
ATOM 2173 O O . TYR A 1 270 ? 0.738 0.918 -22.787 1.00 92.75 270 TYR A O 1
ATOM 2181 N N . ASP A 1 271 ? 2.965 0.663 -22.731 1.00 93.50 271 ASP A N 1
ATOM 2182 C CA . ASP A 1 271 ? 3.165 0.910 -24.165 1.00 93.50 271 ASP A CA 1
ATOM 2183 C C . ASP A 1 271 ? 2.292 -0.041 -25.012 1.00 93.50 271 ASP A C 1
ATOM 2185 O O . ASP A 1 271 ? 1.649 0.362 -25.979 1.00 93.50 271 ASP A O 1
ATOM 2189 N N . THR A 1 272 ? 2.214 -1.320 -24.623 1.00 94.44 272 THR A N 1
ATOM 2190 C CA . THR A 1 272 ? 1.359 -2.306 -25.305 1.00 94.44 272 THR A CA 1
ATOM 2191 C C . THR A 1 272 ? -0.129 -2.052 -25.062 1.00 94.44 272 THR A C 1
ATOM 2193 O O . THR A 1 272 ? -0.945 -2.288 -25.953 1.00 94.44 272 THR A O 1
ATOM 2196 N N . TRP A 1 273 ? -0.500 -1.633 -23.851 1.00 91.38 273 TRP A N 1
ATOM 2197 C CA . TRP A 1 273 ? -1.877 -1.300 -23.504 1.00 91.38 273 TRP A CA 1
ATOM 2198 C C . TRP A 1 273 ? -2.377 -0.122 -24.338 1.00 91.38 273 TRP A C 1
ATOM 2200 O O . TRP A 1 273 ? -3.434 -0.232 -24.955 1.00 91.38 273 TRP A O 1
ATOM 2210 N N . ASP A 1 274 ? -1.593 0.948 -24.420 1.00 90.31 274 ASP A N 1
ATOM 2211 C CA . ASP A 1 274 ? -1.938 2.158 -25.161 1.00 90.31 274 ASP A CA 1
ATOM 2212 C C . ASP A 1 274 ? -2.080 1.856 -26.657 1.00 90.31 274 ASP A C 1
ATOM 2214 O O . ASP A 1 274 ? -3.080 2.226 -27.264 1.00 90.31 274 ASP A O 1
ATOM 2218 N N . LEU A 1 275 ? -1.179 1.049 -27.234 1.00 92.12 275 LEU A N 1
ATOM 2219 C CA . LEU A 1 275 ? -1.293 0.587 -28.626 1.00 92.12 275 LEU A CA 1
ATOM 2220 C C . LEU A 1 275 ? -2.574 -0.210 -28.924 1.00 92.12 275 LEU A C 1
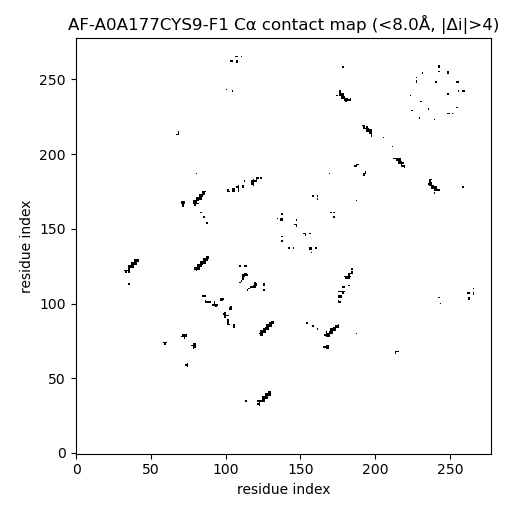ATOM 2222 O O . LEU A 1 275 ? -2.992 -0.279 -30.076 1.00 92.12 275 LEU A O 1
ATOM 2226 N N . ARG A 1 276 ? -3.176 -0.860 -27.923 1.00 91.06 276 ARG A N 1
ATOM 2227 C CA . ARG A 1 276 ? -4.420 -1.634 -28.092 1.00 91.06 276 ARG A CA 1
ATOM 2228 C C . ARG A 1 276 ? -5.685 -0.800 -27.916 1.00 91.06 276 ARG A C 1
ATOM 2230 O O . ARG A 1 276 ? -6.755 -1.287 -28.274 1.00 91.06 276 ARG A O 1
ATOM 2237 N N . HIS A 1 277 ? -5.571 0.386 -27.326 1.00 88.31 277 HIS A N 1
ATOM 2238 C CA . HIS A 1 277 ? -6.706 1.240 -26.970 1.00 88.31 277 HIS A CA 1
ATOM 2239 C C . HIS A 1 277 ? -6.656 2.630 -27.631 1.00 88.31 277 HIS A C 1
ATOM 2241 O O . HIS A 1 277 ? -7.536 3.446 -27.358 1.00 88.31 277 HIS A O 1
ATOM 2247 N N . ALA A 1 278 ? -5.655 2.885 -28.477 1.00 72.94 278 ALA A N 1
ATOM 2248 C CA . ALA A 1 278 ? -5.585 4.013 -29.407 1.00 72.94 278 ALA A CA 1
ATOM 2249 C C . ALA A 1 278 ? -6.400 3.735 -30.680 1.00 72.94 278 ALA A C 1
ATOM 2251 O O . ALA A 1 278 ? -7.017 4.697 -31.190 1.00 72.94 278 ALA A O 1
#

Radius of gyration: 24.91 Å; Cα contacts (8 Å, |Δi|>4): 278; chains: 1; bounding box: 58×82×74 Å

Nearest PDB structures (foldseek):
  2ihj-assembly1_A  TM=4.121E-01  e=9.113E-01  Pasteurella multocida
  2ihk-assembly1_A  TM=3.839E-01  e=4.086E+00  Pasteurella multocida
  2ex0-assembly2_B  TM=3.159E-01  e=2.949E+00  Pasteurella multocida
  2c83-assembly1_A  TM=3.582E-01  e=5.662E+00  Pasteurella multocida

InterPro domains:
  IPR029044 Nucleotide-diphospho-sugar transferases [G3DSA:3.90.550.10] (80-212)
  IPR029044 Nucleotide-diphospho-sugar transferases [SSF53448] (100-199)

pLDDT: mean 70.5, std 20.44, range [24.8, 96.88]

Foldseek 3Di:
DPVVVVVVVVVVVVVVVVVVVVVVVVVVVVCPAPDQDEDEDDPDDDDDDDDDDDPDPVQDCPDPDPDFADAAAGPVRHFAEEEEEEQDPAPPADPPCVPGLLSLLLLLVCCQCPPPPFAHDGRHHYYYYYCPDVPPQVDDVPCPVPDDPDPNCSCVSVVVCVVVVRNGRYYDYDYSNKDFRHYPHCVCVDPLNDWDADDDDPPDDADVPDDDDGRTDHDHDDDQPQDPPPDPPPPPGMHRDRLPDPPSVPPPVVVNVVSVVSSVVSVVVVVVVVVVVD